Protein AF-A0A561WW54-F1 (afdb_monomer)

Radius of gyration: 16.42 Å; Cα contacts (8 Å, |Δi|>4): 350; chains: 1; bounding box: 36×44×43 Å

Organism: NCBI:txid1461247

Structure (mmCIF, N/CA/C/O backbone):
data_AF-A0A561WW54-F1
#
_entry.id   AF-A0A561WW54-F1
#
loop_
_atom_site.group_PDB
_atom_site.id
_atom_site.type_symbol
_atom_site.label_atom_id
_atom_site.label_alt_id
_atom_site.label_comp_id
_atom_site.label_asym_id
_atom_site.label_entity_id
_atom_site.label_seq_id
_atom_site.pdbx_PDB_ins_code
_atom_site.Cartn_x
_atom_site.Cartn_y
_atom_site.Cartn_z
_atom_site.occupancy
_atom_site.B_iso_or_equiv
_atom_site.auth_seq_id
_atom_site.auth_comp_id
_atom_site.auth_asym_id
_atom_site.auth_atom_id
_atom_site.pdbx_PDB_model_num
ATOM 1 N N . MET A 1 1 ? -8.689 0.346 -13.908 1.00 96.56 1 MET A N 1
ATOM 2 C CA . MET A 1 1 ? -7.811 0.796 -12.807 1.00 96.56 1 MET A CA 1
ATOM 3 C C . MET A 1 1 ? -6.376 1.035 -13.269 1.00 96.56 1 MET A C 1
ATOM 5 O O . MET A 1 1 ? -5.925 2.162 -13.152 1.00 96.56 1 MET A O 1
ATOM 9 N N . PHE A 1 2 ? -5.689 0.035 -13.841 1.00 97.62 2 PHE A N 1
ATOM 10 C CA . PHE A 1 2 ? -4.301 0.159 -14.328 1.00 97.62 2 PHE A CA 1
ATOM 11 C C . PHE A 1 2 ? -4.036 1.437 -15.147 1.00 97.62 2 PHE A C 1
ATOM 13 O O . PHE A 1 2 ? -3.189 2.241 -14.770 1.00 97.62 2 PHE A O 1
ATOM 20 N N . ASP A 1 3 ? -4.837 1.696 -16.186 1.00 97.56 3 ASP A N 1
ATOM 21 C CA . ASP A 1 3 ? -4.677 2.892 -17.027 1.00 97.56 3 ASP A CA 1
ATOM 22 C C . ASP A 1 3 ? -4.790 4.210 -16.253 1.00 97.56 3 ASP A C 1
ATOM 24 O O . ASP A 1 3 ? -4.155 5.195 -16.616 1.00 97.56 3 ASP A O 1
ATOM 28 N N . ALA A 1 4 ? -5.602 4.255 -15.196 1.00 96.62 4 ALA A N 1
ATOM 29 C CA . ALA A 1 4 ? -5.762 5.468 -14.403 1.00 96.62 4 ALA A CA 1
ATOM 30 C C . ALA A 1 4 ? -4.535 5.715 -13.513 1.00 96.62 4 ALA A C 1
ATOM 32 O O . ALA A 1 4 ? -4.091 6.854 -13.402 1.00 96.62 4 ALA A O 1
ATOM 33 N N . VAL A 1 5 ? -3.934 4.648 -12.969 1.00 95.75 5 VAL A N 1
ATOM 34 C CA . VAL A 1 5 ? -2.636 4.722 -12.280 1.00 95.75 5 VAL A CA 1
ATOM 35 C C . VAL A 1 5 ? -1.560 5.234 -13.237 1.00 95.75 5 VAL A C 1
ATOM 37 O O . VAL A 1 5 ? -0.868 6.198 -12.919 1.00 95.75 5 VAL A O 1
ATOM 40 N N . VAL A 1 6 ? -1.465 4.660 -14.440 1.00 95.69 6 VAL A N 1
ATOM 41 C CA . VAL A 1 6 ? -0.501 5.101 -15.462 1.00 95.69 6 VAL A CA 1
ATOM 42 C C . VAL A 1 6 ? -0.715 6.571 -15.832 1.00 95.69 6 VAL A C 1
ATOM 44 O O . VAL A 1 6 ? 0.252 7.323 -15.942 1.00 95.69 6 VAL A O 1
ATOM 47 N N . ARG A 1 7 ? -1.971 7.013 -15.980 1.00 94.44 7 ARG A N 1
ATOM 48 C CA . ARG A 1 7 ? -2.297 8.422 -16.246 1.00 94.44 7 ARG A CA 1
ATOM 49 C C . ARG A 1 7 ? -1.863 9.341 -15.108 1.00 94.44 7 ARG A C 1
ATOM 51 O O . ARG A 1 7 ? -1.239 10.354 -15.401 1.00 94.44 7 ARG A O 1
ATOM 58 N N . ARG A 1 8 ? -2.139 8.995 -13.844 1.00 92.38 8 ARG A N 1
ATOM 59 C CA . ARG A 1 8 ? -1.679 9.783 -12.685 1.00 92.38 8 ARG A CA 1
ATOM 60 C C . ARG A 1 8 ? -0.156 9.891 -12.671 1.00 92.38 8 ARG A C 1
ATOM 62 O O . ARG A 1 8 ? 0.374 10.988 -12.552 1.00 92.38 8 ARG A O 1
ATOM 69 N N . ILE A 1 9 ? 0.544 8.782 -12.908 1.00 91.12 9 ILE A N 1
ATOM 70 C CA . ILE A 1 9 ? 2.011 8.766 -12.983 1.00 91.12 9 ILE A CA 1
ATOM 71 C C . ILE A 1 9 ? 2.537 9.684 -14.088 1.00 91.12 9 ILE A C 1
ATOM 73 O O . ILE A 1 9 ? 3.482 10.438 -13.861 1.00 91.12 9 ILE A O 1
ATOM 77 N N . ALA A 1 10 ? 1.910 9.663 -15.265 1.00 88.31 10 ALA A N 1
ATOM 78 C CA . ALA A 1 10 ? 2.318 10.481 -16.404 1.00 88.31 10 ALA A CA 1
ATOM 79 C C . ALA A 1 10 ? 2.132 11.994 -16.184 1.00 88.31 10 ALA A C 1
ATOM 81 O O . ALA A 1 10 ? 2.837 12.782 -16.812 1.00 88.31 10 ALA A O 1
ATOM 82 N N . VAL A 1 11 ? 1.205 12.403 -15.311 1.00 84.56 11 VAL A N 1
ATOM 83 C CA . VAL A 1 11 ? 0.965 13.818 -14.972 1.00 84.56 11 VAL A CA 1
ATOM 84 C C . VAL A 1 11 ? 2.001 14.355 -13.966 1.00 84.56 11 VAL A C 1
ATOM 86 O O . VAL A 1 11 ? 2.224 15.562 -13.910 1.00 84.56 11 VAL A O 1
ATOM 89 N N . GLY A 1 12 ? 2.717 13.476 -13.254 1.00 74.12 12 GLY A N 1
ATOM 90 C CA . GLY A 1 12 ? 3.696 13.841 -12.223 1.00 74.12 12 GLY A CA 1
ATOM 91 C C . GLY A 1 12 ? 3.091 13.870 -10.814 1.00 74.12 12 GLY A C 1
ATOM 92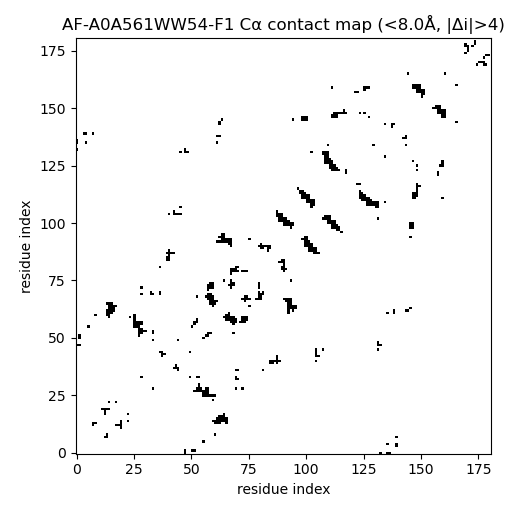 O O . GLY A 1 12 ? 1.889 13.707 -10.650 1.00 74.12 12 GLY A O 1
ATOM 93 N N . GLY A 1 13 ? 3.938 14.018 -9.784 1.00 68.25 13 GLY A N 1
ATOM 94 C CA . GLY A 1 13 ? 3.486 13.967 -8.380 1.00 68.25 13 GLY A CA 1
ATOM 95 C C . GLY A 1 13 ? 3.013 12.572 -7.954 1.00 68.25 13 GLY A C 1
ATOM 96 O O . GLY A 1 13 ? 2.042 12.429 -7.226 1.00 68.25 13 GLY A O 1
ATOM 97 N N . TYR A 1 14 ? 3.665 11.524 -8.463 1.00 76.25 14 TYR A N 1
ATOM 98 C CA . TYR A 1 14 ? 3.241 10.137 -8.256 1.00 76.25 14 TYR A CA 1
ATOM 99 C C . TYR A 1 14 ? 3.742 9.502 -6.958 1.00 76.25 14 TYR A C 1
ATOM 101 O O . TYR A 1 14 ? 3.547 8.306 -6.762 1.00 76.25 14 TYR A O 1
ATOM 109 N N . ILE A 1 15 ? 4.394 10.287 -6.105 1.00 79.81 15 ILE A N 1
ATOM 110 C CA . ILE A 1 15 ? 4.557 10.013 -4.681 1.00 79.81 15 ILE A CA 1
ATOM 111 C C . ILE A 1 15 ? 4.034 11.259 -3.978 1.00 79.81 15 ILE A C 1
ATOM 113 O O . ILE A 1 15 ? 4.579 12.339 -4.207 1.00 79.81 15 ILE A O 1
ATOM 117 N N . ASP A 1 16 ? 2.991 11.112 -3.168 1.00 77.75 16 ASP A N 1
ATOM 118 C CA . ASP A 1 16 ? 2.266 12.260 -2.611 1.00 77.75 16 ASP A CA 1
ATOM 119 C C . ASP A 1 16 ? 3.179 13.136 -1.714 1.00 77.75 16 ASP A C 1
ATOM 121 O O . ASP A 1 16 ? 3.113 14.360 -1.771 1.00 77.75 16 ASP A O 1
ATOM 125 N N . GLU A 1 17 ? 4.129 12.533 -0.987 1.00 74.19 17 GLU A N 1
ATOM 126 C CA . GLU A 1 17 ? 5.056 13.238 -0.077 1.00 74.19 17 GLU A CA 1
ATOM 127 C C . GLU A 1 17 ? 6.341 13.774 -0.749 1.00 74.19 17 GLU A C 1
ATOM 129 O O . GLU A 1 17 ? 7.231 14.315 -0.081 1.00 74.19 17 GLU A O 1
ATOM 134 N N . VAL A 1 18 ? 6.520 13.592 -2.068 1.00 73.44 18 VAL A N 1
ATOM 135 C CA . VAL A 1 18 ? 7.783 13.927 -2.754 1.00 73.44 18 VAL A CA 1
ATOM 136 C C . VAL A 1 18 ? 7.544 14.771 -4.012 1.00 73.44 18 VAL A C 1
ATOM 138 O O . VAL A 1 18 ? 6.923 14.305 -4.968 1.00 73.44 18 VAL A O 1
ATOM 141 N N . PRO A 1 19 ? 8.137 15.983 -4.102 1.00 71.50 19 PRO A N 1
ATOM 142 C CA . PRO A 1 19 ? 8.035 16.810 -5.299 1.00 71.50 19 PRO A CA 1
ATOM 143 C C . PRO A 1 19 ? 8.531 16.078 -6.548 1.00 71.50 19 PRO A C 1
ATOM 145 O O . PRO A 1 19 ? 9.596 15.456 -6.527 1.00 71.50 19 PRO A O 1
ATOM 148 N N . ALA A 1 20 ? 7.824 16.247 -7.669 1.00 71.62 20 ALA A N 1
ATOM 149 C CA . ALA A 1 20 ? 8.130 15.566 -8.932 1.00 71.62 20 ALA A CA 1
ATOM 150 C C . ALA A 1 20 ? 9.594 15.72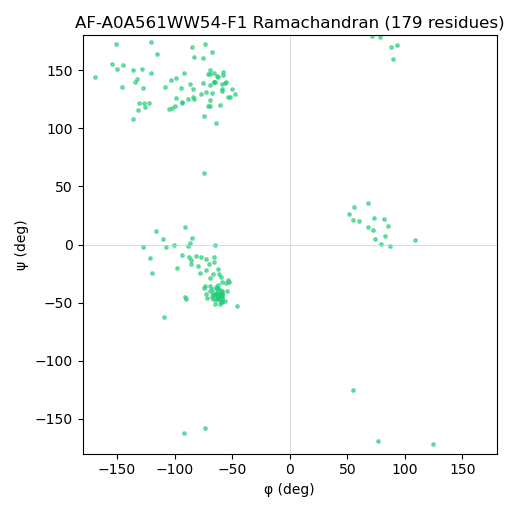8 -9.391 1.00 71.62 20 ALA A C 1
ATOM 152 O O . ALA A 1 20 ? 10.175 14.811 -9.964 1.00 71.62 20 ALA A O 1
ATOM 153 N N . SER A 1 21 ? 10.222 16.868 -9.086 1.00 70.81 21 SER A N 1
ATOM 154 C CA . SER A 1 21 ? 11.625 17.161 -9.417 1.00 70.81 21 SER A CA 1
ATOM 155 C C . SER A 1 21 ? 12.652 16.275 -8.701 1.00 70.81 21 SER A C 1
ATOM 157 O O . SER A 1 21 ? 13.817 16.258 -9.096 1.00 70.81 21 SER A O 1
ATOM 159 N N . ARG A 1 22 ? 12.246 15.554 -7.650 1.00 75.31 22 ARG A N 1
ATOM 160 C CA . ARG A 1 22 ? 13.099 14.660 -6.854 1.00 75.31 22 ARG A CA 1
ATOM 161 C C . ARG A 1 22 ? 12.813 13.180 -7.092 1.00 75.31 22 ARG A C 1
ATOM 163 O O . ARG A 1 22 ? 13.493 12.341 -6.504 1.00 75.31 22 ARG A O 1
ATOM 170 N N . LEU A 1 23 ? 11.831 12.851 -7.931 1.00 79.38 23 LEU A N 1
ATOM 171 C CA . LEU A 1 23 ? 11.446 11.468 -8.170 1.00 79.38 23 LEU A CA 1
ATOM 172 C C . LEU A 1 23 ? 12.446 10.773 -9.095 1.00 79.38 23 LEU A C 1
ATOM 174 O O . LEU A 1 23 ? 12.790 11.267 -10.171 1.00 79.38 23 LEU A O 1
ATOM 178 N N . ALA A 1 24 ? 12.907 9.597 -8.673 1.00 79.38 24 ALA A N 1
ATOM 179 C CA . ALA A 1 24 ? 13.684 8.725 -9.536 1.00 79.38 24 ALA A CA 1
ATOM 180 C C . ALA A 1 24 ? 12.775 8.115 -10.622 1.00 79.38 24 ALA A C 1
ATOM 182 O O . ALA A 1 24 ? 11.604 7.829 -10.348 1.00 79.38 24 ALA A O 1
ATOM 183 N N . PRO A 1 25 ? 13.295 7.865 -11.839 1.00 86.00 25 PRO A N 1
ATOM 184 C CA . PRO A 1 25 ? 12.538 7.164 -12.866 1.00 86.00 25 PRO A CA 1
ATOM 185 C C . PRO A 1 25 ? 12.107 5.776 -12.392 1.00 86.00 25 PRO A C 1
ATOM 187 O O . PRO A 1 25 ? 12.933 5.000 -11.899 1.00 86.00 25 PRO A O 1
ATOM 190 N N . LEU A 1 26 ? 10.832 5.452 -12.601 1.00 93.44 26 LEU A N 1
ATOM 191 C CA . LEU A 1 26 ? 10.298 4.128 -12.308 1.00 93.44 26 LEU A CA 1
ATOM 192 C C . LEU A 1 26 ? 10.941 3.081 -13.218 1.00 93.44 26 LEU A C 1
ATOM 194 O O . LEU A 1 26 ? 11.165 3.306 -14.411 1.00 93.44 26 LEU A O 1
ATOM 198 N N . ARG A 1 27 ? 11.247 1.922 -12.638 1.00 95.81 27 ARG A N 1
ATOM 199 C CA . ARG A 1 27 ? 11.770 0.765 -13.363 1.00 95.81 27 ARG A CA 1
ATOM 200 C C . ARG A 1 27 ? 10.902 -0.437 -13.047 1.00 95.81 27 ARG A C 1
ATOM 202 O O . ARG A 1 27 ? 10.809 -0.773 -11.866 1.00 95.81 27 ARG A O 1
ATOM 209 N N . PRO A 1 28 ? 10.292 -1.085 -14.048 1.00 98.19 28 PRO A N 1
ATOM 210 C CA . PRO A 1 28 ? 9.507 -2.280 -13.803 1.00 98.19 28 PRO A CA 1
ATOM 211 C C . PRO A 1 28 ? 10.320 -3.386 -13.128 1.00 98.19 28 PRO A C 1
ATOM 213 O O . PRO A 1 28 ? 11.530 -3.518 -13.339 1.00 98.19 28 PRO A O 1
ATOM 216 N N . ALA A 1 29 ? 9.643 -4.184 -12.312 1.00 98.38 29 ALA A N 1
ATOM 217 C CA . ALA A 1 29 ? 10.219 -5.345 -11.664 1.00 98.38 29 ALA A CA 1
ATOM 218 C C . ALA A 1 29 ? 10.591 -6.406 -12.713 1.00 98.38 29 ALA A C 1
ATOM 220 O O . ALA A 1 29 ? 9.818 -6.656 -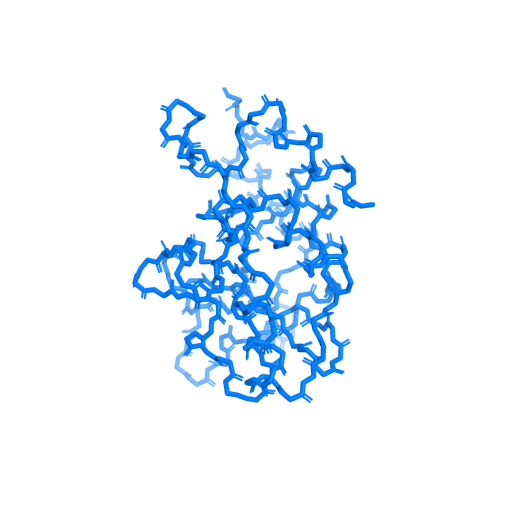13.646 1.00 98.38 29 ALA A O 1
ATOM 221 N N . PRO A 1 30 ? 11.740 -7.088 -12.566 1.00 98.06 30 PRO A N 1
ATOM 222 C CA . PRO A 1 30 ? 12.011 -8.262 -13.377 1.00 98.06 30 PRO A CA 1
ATOM 223 C C . PRO A 1 30 ? 10.963 -9.348 -13.067 1.00 98.06 30 PRO A C 1
ATOM 225 O O . PRO A 1 30 ? 10.597 -9.518 -11.900 1.00 98.06 30 PRO A O 1
ATOM 228 N N . PRO A 1 31 ? 10.526 -10.155 -14.055 1.00 98.38 31 PRO A N 1
ATOM 229 C CA . PRO A 1 31 ? 9.555 -11.226 -13.819 1.00 98.38 31 PRO A CA 1
ATOM 230 C C . PRO A 1 31 ? 9.951 -12.197 -12.698 1.00 98.38 31 PRO A C 1
ATOM 232 O O . PRO A 1 31 ? 9.086 -12.715 -11.998 1.00 98.38 31 PRO A O 1
ATOM 235 N N . ALA A 1 32 ? 11.257 -12.401 -12.494 1.00 98.19 32 ALA A N 1
ATOM 236 C CA . ALA A 1 32 ? 11.792 -13.228 -11.417 1.00 98.19 32 ALA A CA 1
ATOM 237 C C . ALA A 1 32 ? 11.483 -12.677 -10.012 1.00 98.19 32 ALA A C 1
ATOM 239 O O . ALA A 1 32 ? 11.185 -13.468 -9.127 1.00 98.19 32 ALA A O 1
ATOM 240 N N . ALA A 1 33 ? 11.487 -11.353 -9.807 1.00 98.00 33 ALA A N 1
ATOM 241 C CA . ALA A 1 33 ? 11.160 -10.756 -8.506 1.00 98.00 33 ALA A CA 1
ATOM 242 C C . ALA A 1 33 ? 9.675 -10.932 -8.155 1.00 98.00 33 ALA A C 1
ATOM 244 O O . ALA A 1 33 ? 9.325 -11.158 -7.000 1.00 98.00 33 ALA A O 1
ATOM 245 N N . VAL A 1 34 ? 8.798 -10.870 -9.161 1.00 98.19 34 VAL A N 1
ATOM 246 C CA . VAL A 1 34 ? 7.367 -11.160 -8.992 1.00 98.19 34 VAL A CA 1
ATOM 247 C C . VAL A 1 34 ? 7.149 -12.638 -8.684 1.00 98.19 34 VAL A C 1
ATOM 249 O O . VAL A 1 34 ? 6.414 -12.957 -7.757 1.00 98.19 34 VAL A O 1
ATOM 252 N N . ALA A 1 35 ? 7.810 -13.536 -9.420 1.00 97.50 35 ALA A N 1
ATOM 253 C CA . ALA A 1 35 ? 7.726 -14.972 -9.164 1.00 97.50 35 ALA A CA 1
ATOM 254 C C . ALA A 1 35 ? 8.234 -15.339 -7.759 1.00 97.50 35 ALA A C 1
ATOM 256 O O . ALA A 1 35 ? 7.577 -16.106 -7.065 1.00 97.50 35 ALA A O 1
ATOM 257 N N . GLU A 1 36 ? 9.348 -14.744 -7.317 1.00 96.00 36 GLU A N 1
ATOM 258 C CA . GLU A 1 36 ? 9.874 -14.907 -5.955 1.00 96.00 36 GLU A CA 1
ATOM 259 C C . GLU A 1 36 ? 8.848 -14.455 -4.908 1.00 96.00 36 GLU A C 1
ATOM 261 O O . GLU A 1 36 ? 8.591 -15.173 -3.946 1.00 96.00 36 GLU A O 1
ATOM 266 N N . ALA A 1 37 ? 8.225 -13.288 -5.096 1.00 95.69 37 ALA A N 1
ATOM 267 C CA . ALA A 1 37 ? 7.210 -12.785 -4.174 1.00 95.69 37 ALA A CA 1
ATOM 268 C C . ALA A 1 37 ? 6.005 -13.734 -4.066 1.00 95.69 37 ALA A C 1
ATOM 270 O O . ALA A 1 37 ? 5.526 -14.007 -2.968 1.00 95.69 37 ALA A O 1
ATOM 271 N N . GLU A 1 38 ? 5.533 -14.270 -5.191 1.00 96.06 38 GLU A N 1
ATOM 272 C CA . GLU A 1 38 ? 4.422 -15.227 -5.220 1.00 96.06 38 GLU A CA 1
ATOM 273 C C . GLU A 1 38 ? 4.787 -16.574 -4.587 1.00 96.06 38 GLU A C 1
ATOM 275 O O . GLU A 1 38 ? 3.975 -17.167 -3.874 1.00 96.06 38 GLU A O 1
ATOM 280 N N . GLU A 1 39 ? 6.015 -17.047 -4.807 1.00 94.62 39 GLU A N 1
ATOM 281 C CA . GLU A 1 39 ? 6.542 -18.260 -4.182 1.00 94.62 39 GLU A CA 1
ATOM 282 C C . GLU A 1 39 ? 6.641 -18.098 -2.662 1.00 94.62 39 GLU A C 1
ATOM 284 O O . GLU A 1 39 ? 6.133 -18.940 -1.921 1.00 94.62 39 GLU A O 1
ATOM 289 N N . LEU A 1 40 ? 7.213 -16.986 -2.191 1.00 93.94 40 LEU A N 1
ATOM 290 C CA . LEU A 1 40 ? 7.313 -16.661 -0.766 1.00 93.94 40 LEU A CA 1
ATOM 291 C C . LEU A 1 40 ? 5.936 -16.516 -0.109 1.00 93.94 40 LEU A C 1
ATOM 293 O O . LEU A 1 40 ? 5.749 -16.942 1.031 1.00 93.94 40 LEU A O 1
ATOM 297 N N . ALA A 1 41 ? 4.970 -15.937 -0.823 1.00 92.81 41 ALA A N 1
ATOM 298 C CA . ALA A 1 41 ? 3.590 -15.832 -0.366 1.00 92.81 41 ALA A CA 1
ATOM 299 C C . ALA A 1 41 ? 2.841 -17.176 -0.401 1.00 92.81 41 ALA A C 1
ATOM 301 O O . ALA A 1 41 ? 1.814 -17.322 0.263 1.00 92.81 41 ALA A O 1
ATOM 302 N N . GLY A 1 42 ? 3.306 -18.138 -1.206 1.00 93.69 42 GLY A N 1
ATOM 303 C CA . GLY A 1 42 ? 2.592 -19.372 -1.532 1.00 93.69 42 GLY A CA 1
ATOM 304 C C . GLY A 1 42 ? 1.335 -19.155 -2.386 1.00 93.69 42 GLY A C 1
ATOM 305 O O . GLY A 1 42 ? 0.479 -20.041 -2.443 1.00 93.69 42 GLY A O 1
ATOM 306 N N . ARG A 1 43 ? 1.173 -17.973 -3.000 1.00 94.31 43 ARG A N 1
ATOM 307 C CA . ARG A 1 43 ? -0.027 -17.539 -3.742 1.00 94.31 43 ARG A CA 1
ATOM 308 C C . ARG A 1 43 ? 0.341 -16.489 -4.790 1.00 94.31 43 ARG A C 1
ATOM 310 O O . ARG A 1 43 ? 1.297 -15.743 -4.614 1.00 94.31 43 ARG A O 1
ATOM 317 N N . SER A 1 44 ? -0.463 -16.371 -5.844 1.00 95.25 44 SER A N 1
ATOM 318 C CA . SER A 1 44 ? -0.291 -15.304 -6.837 1.00 95.25 44 SER A CA 1
ATOM 319 C C . SER A 1 44 ? -0.639 -13.922 -6.277 1.00 95.25 44 SER A C 1
ATOM 321 O O . SER A 1 44 ? -1.573 -13.784 -5.482 1.00 95.25 44 SER A O 1
ATOM 323 N N . LEU A 1 45 ? 0.060 -12.889 -6.753 1.00 97.06 45 LEU A N 1
ATOM 324 C CA . LEU A 1 45 ? -0.311 -11.502 -6.485 1.00 97.06 45 LEU A CA 1
ATOM 325 C C . LEU A 1 45 ? -1.616 -11.160 -7.228 1.00 97.06 45 LEU A C 1
ATOM 327 O O . LEU A 1 45 ? -1.854 -11.680 -8.325 1.00 97.06 45 LEU A O 1
ATOM 331 N N . PRO A 1 46 ? -2.451 -10.244 -6.701 1.00 97.50 46 PRO A N 1
ATOM 332 C CA . PRO A 1 46 ? -3.612 -9.745 -7.429 1.00 97.50 46 PRO A CA 1
ATOM 333 C C . PRO A 1 46 ? -3.219 -9.178 -8.793 1.00 97.50 46 PRO A C 1
ATOM 335 O O . PRO A 1 46 ? -2.213 -8.477 -8.909 1.00 97.50 46 PRO A O 1
ATOM 338 N N . SER A 1 47 ? -4.031 -9.436 -9.822 1.00 98.12 47 SER A N 1
ATOM 339 C CA . SER A 1 47 ? -3.682 -9.126 -11.216 1.00 98.12 47 SER A CA 1
ATOM 340 C C . SER A 1 47 ? -3.294 -7.663 -11.435 1.00 98.12 47 SER A C 1
ATOM 342 O O . SER A 1 47 ? -2.321 -7.401 -12.134 1.00 98.12 47 SER A O 1
ATOM 344 N N . LEU A 1 48 ? -3.999 -6.723 -10.792 1.00 98.44 48 LEU A N 1
ATOM 345 C CA . LEU A 1 48 ? -3.658 -5.299 -10.851 1.00 98.44 48 LEU A CA 1
ATOM 346 C C . LEU A 1 48 ? -2.256 -5.030 -10.287 1.00 98.44 48 LEU A C 1
ATOM 348 O O . LEU A 1 48 ? -1.439 -4.408 -10.957 1.00 98.44 48 LEU A O 1
ATOM 352 N N . LEU A 1 49 ? -1.967 -5.519 -9.077 1.00 98.19 49 LEU A N 1
ATOM 353 C CA . LEU A 1 49 ? -0.685 -5.295 -8.407 1.00 98.19 49 LEU A CA 1
ATOM 354 C C . LEU A 1 49 ? 0.471 -5.942 -9.177 1.00 98.19 49 LEU A C 1
ATOM 356 O 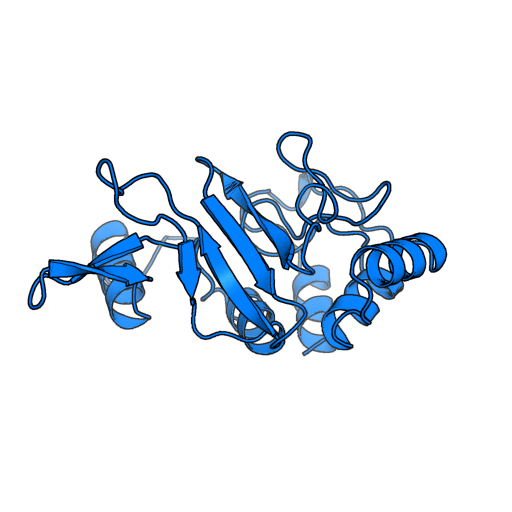O . LEU A 1 49 ? 1.510 -5.321 -9.386 1.00 98.19 49 LEU A O 1
ATOM 360 N N . ARG A 1 50 ? 0.257 -7.165 -9.673 1.00 98.50 50 ARG A N 1
ATOM 361 C CA . ARG A 1 50 ? 1.200 -7.867 -10.546 1.00 98.50 50 ARG A CA 1
ATOM 362 C C . ARG A 1 50 ? 1.536 -7.041 -11.790 1.00 98.50 50 ARG A C 1
ATOM 364 O O . ARG A 1 50 ? 2.709 -6.895 -12.122 1.00 98.50 50 ARG A O 1
ATOM 371 N N . GLN A 1 51 ? 0.518 -6.521 -12.475 1.00 98.44 51 GLN A N 1
ATOM 372 C CA . GLN A 1 51 ? 0.700 -5.739 -13.697 1.00 98.44 51 GLN A CA 1
ATOM 373 C C . GLN A 1 51 ? 1.453 -4.435 -13.417 1.00 98.44 51 GLN A C 1
ATOM 375 O O . GLN A 1 51 ? 2.389 -4.093 -14.134 1.00 98.44 51 GLN A O 1
ATOM 380 N N . LEU A 1 52 ? 1.101 -3.740 -12.333 1.00 98.56 52 LEU A N 1
ATOM 381 C CA . LEU A 1 52 ? 1.790 -2.523 -11.909 1.00 98.56 52 LEU A CA 1
ATOM 382 C C . LEU A 1 52 ? 3.280 -2.773 -11.637 1.00 98.56 52 LEU A C 1
ATOM 384 O O . LEU A 1 52 ? 4.120 -2.021 -12.130 1.00 98.56 52 LEU A O 1
ATOM 388 N N . TYR A 1 53 ? 3.631 -3.862 -10.948 1.00 98.62 53 TYR A N 1
ATOM 389 C CA . TYR A 1 53 ? 5.039 -4.214 -10.754 1.00 98.62 53 TYR A CA 1
ATOM 390 C C . TYR A 1 53 ? 5.764 -4.502 -12.076 1.00 98.62 53 TYR A C 1
ATOM 392 O O . TYR A 1 53 ? 6.882 -4.030 -12.264 1.00 98.62 53 TYR A O 1
ATOM 400 N N . LEU A 1 54 ? 5.148 -5.247 -12.998 1.00 98.62 54 LEU A N 1
ATOM 401 C CA . LEU A 1 54 ? 5.784 -5.690 -14.249 1.00 98.62 54 LEU A CA 1
ATOM 402 C C . LEU A 1 54 ? 5.867 -4.628 -15.346 1.00 98.62 54 LEU A C 1
ATOM 404 O O . LEU A 1 54 ? 6.718 -4.744 -16.228 1.00 98.62 54 LEU A O 1
ATOM 408 N N . GLU A 1 55 ? 4.987 -3.632 -15.329 1.00 98.31 55 GLU A N 1
ATOM 409 C CA . GLU A 1 55 ? 4.844 -2.684 -16.440 1.00 98.31 55 GLU A CA 1
ATOM 410 C C . GLU A 1 55 ? 5.121 -1.235 -16.039 1.00 98.31 55 GLU A C 1
ATOM 412 O O . GLU A 1 55 ? 5.498 -0.434 -16.892 1.00 98.31 55 GLU A O 1
ATOM 417 N N . VAL A 1 56 ? 4.970 -0.891 -14.757 1.0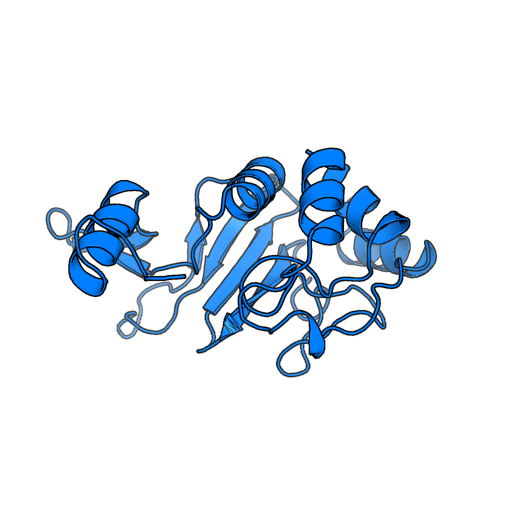0 96.94 56 VAL A N 1
ATOM 418 C CA . VAL A 1 56 ? 5.082 0.492 -14.279 1.00 96.94 56 VAL A CA 1
ATOM 419 C C . VAL A 1 56 ? 6.350 0.684 -13.457 1.00 96.94 56 VAL A C 1
ATOM 421 O O . VAL A 1 56 ? 7.235 1.445 -13.845 1.00 96.94 56 VAL A O 1
ATOM 424 N N . GLY A 1 57 ? 6.470 -0.017 -12.332 1.00 97.00 57 GLY A N 1
ATOM 425 C CA . GLY A 1 57 ? 7.587 0.178 -11.416 1.00 97.00 57 GLY A CA 1
ATOM 426 C C . GLY A 1 57 ? 7.659 -0.891 -10.338 1.00 97.00 57 GLY A C 1
ATOM 427 O O . GLY A 1 57 ? 6.636 -1.328 -9.821 1.00 97.00 57 GLY A O 1
ATOM 428 N N . ASN A 1 58 ? 8.873 -1.283 -9.951 1.00 97.75 58 ASN A N 1
ATOM 429 C CA . ASN A 1 58 ? 9.133 -2.112 -8.780 1.00 97.75 58 ASN A CA 1
ATOM 430 C C . ASN A 1 58 ? 8.961 -1.287 -7.490 1.00 97.75 58 ASN A C 1
ATOM 432 O O . ASN A 1 58 ? 9.922 -1.061 -6.755 1.00 97.75 58 ASN A O 1
ATOM 436 N N . GLY A 1 59 ? 7.749 -0.776 -7.270 1.00 96.12 59 GLY A N 1
ATOM 437 C CA . GLY A 1 59 ? 7.454 0.256 -6.281 1.00 96.12 59 GLY A CA 1
ATOM 438 C C . GLY A 1 59 ? 7.882 1.664 -6.719 1.00 96.12 59 GLY A C 1
ATOM 439 O O . GLY A 1 59 ? 8.237 1.889 -7.878 1.00 96.12 59 GLY A O 1
ATOM 440 N N . GLY A 1 60 ? 7.848 2.613 -5.782 1.00 94.38 60 GLY A N 1
ATOM 441 C CA . GLY A 1 60 ? 8.302 3.997 -5.984 1.00 94.38 60 GLY A CA 1
ATOM 442 C C . GLY A 1 60 ? 7.251 4.932 -6.586 1.00 94.38 60 GLY A C 1
ATOM 443 O O . GLY A 1 60 ? 7.589 6.000 -7.083 1.00 94.38 60 GLY A O 1
ATOM 444 N N . PHE A 1 61 ? 5.984 4.532 -6.561 1.00 95.19 61 PHE A N 1
ATOM 445 C CA . PHE A 1 61 ? 4.822 5.348 -6.916 1.00 95.19 61 PHE A CA 1
ATOM 446 C C . PHE A 1 61 ? 3.662 4.964 -6.002 1.00 95.19 61 PHE A C 1
ATOM 448 O O . PHE A 1 61 ? 3.625 3.833 -5.531 1.00 95.19 61 PHE A O 1
ATOM 455 N N . GLY A 1 62 ? 2.705 5.846 -5.765 1.00 94.62 62 GLY A N 1
ATOM 456 C CA . GLY A 1 62 ? 1.614 5.603 -4.829 1.00 94.62 62 GLY A CA 1
ATOM 457 C C . GLY A 1 62 ? 1.526 6.694 -3.763 1.00 94.62 62 GLY A C 1
ATOM 458 O O . GLY A 1 62 ? 2.229 7.700 -3.852 1.00 94.62 62 GLY A O 1
ATOM 459 N N . PRO A 1 63 ? 0.672 6.495 -2.758 1.00 93.44 63 PRO A N 1
ATOM 460 C CA . PRO A 1 63 ? 0.511 7.436 -1.664 1.00 93.44 63 PRO A CA 1
ATOM 461 C C . PRO A 1 63 ? 1.694 7.397 -0.689 1.00 93.44 63 PRO A C 1
ATOM 463 O O . PRO A 1 63 ? 2.560 6.525 -0.798 1.00 93.44 63 PRO A O 1
ATOM 466 N N . GLY A 1 64 ? 1.724 8.323 0.274 1.00 90.62 64 GLY A N 1
ATOM 467 C CA . GLY A 1 64 ? 2.766 8.382 1.304 1.00 90.62 64 GLY A CA 1
ATOM 468 C C . GLY A 1 64 ? 4.163 8.437 0.682 1.00 90.62 64 GLY A C 1
ATOM 469 O O . GLY A 1 64 ? 4.431 9.265 -0.190 1.00 90.62 64 GLY A O 1
ATOM 470 N N . TYR A 1 65 ? 5.037 7.501 1.069 1.00 90.75 65 TYR A N 1
ATOM 471 C CA . TYR A 1 65 ? 6.378 7.344 0.483 1.00 90.75 65 TYR A CA 1
ATOM 472 C C . TYR A 1 65 ? 6.442 6.385 -0.717 1.00 90.75 65 TYR A C 1
ATOM 474 O O . TYR A 1 65 ? 7.530 5.978 -1.136 1.00 90.75 65 TYR A O 1
ATOM 482 N N . GLY A 1 66 ? 5.290 6.044 -1.290 1.00 94.00 66 GLY A N 1
ATOM 483 C CA . GLY A 1 66 ? 5.136 5.187 -2.455 1.00 94.00 66 GLY A CA 1
ATOM 484 C C . GLY A 1 66 ? 5.000 3.705 -2.111 1.00 94.00 66 GLY A C 1
ATOM 485 O O . GLY A 1 66 ? 5.423 3.227 -1.057 1.00 94.00 66 GLY A O 1
ATOM 486 N N . LEU A 1 67 ? 4.438 2.961 -3.064 1.00 96.94 67 LEU A N 1
ATOM 487 C CA . LEU A 1 67 ? 4.351 1.509 -3.055 1.00 96.94 67 LEU A CA 1
ATOM 488 C C . LEU A 1 67 ? 5.747 0.918 -2.840 1.00 96.94 67 LEU A C 1
ATOM 490 O O . LEU A 1 67 ? 6.682 1.223 -3.587 1.00 96.94 67 LEU A O 1
ATOM 494 N N . LEU A 1 68 ? 5.885 0.050 -1.847 1.00 96.69 68 LEU A N 1
ATOM 495 C CA . LEU A 1 68 ? 7.111 -0.681 -1.589 1.00 96.69 68 LEU A CA 1
ATOM 496 C C . LEU A 1 68 ? 7.394 -1.649 -2.738 1.00 96.69 68 LEU A C 1
ATOM 498 O O . LEU A 1 68 ? 6.503 -2.293 -3.302 1.00 96.69 68 LEU A O 1
ATOM 502 N N . GLY A 1 69 ? 8.665 -1.733 -3.104 1.00 96.81 69 GLY A N 1
ATOM 503 C CA . GLY A 1 69 ? 9.138 -2.650 -4.122 1.00 96.81 69 GLY A CA 1
ATOM 504 C C . GLY A 1 69 ? 9.204 -4.082 -3.615 1.00 96.81 69 GLY A C 1
ATOM 505 O O . GLY A 1 69 ? 9.275 -4.342 -2.417 1.00 96.81 69 GLY A O 1
ATOM 506 N N . LEU A 1 70 ? 9.229 -5.018 -4.554 1.00 96.94 70 LEU A N 1
ATOM 507 C CA . LEU A 1 70 ? 9.654 -6.391 -4.315 1.00 96.94 70 LEU A CA 1
ATOM 508 C C . LEU A 1 70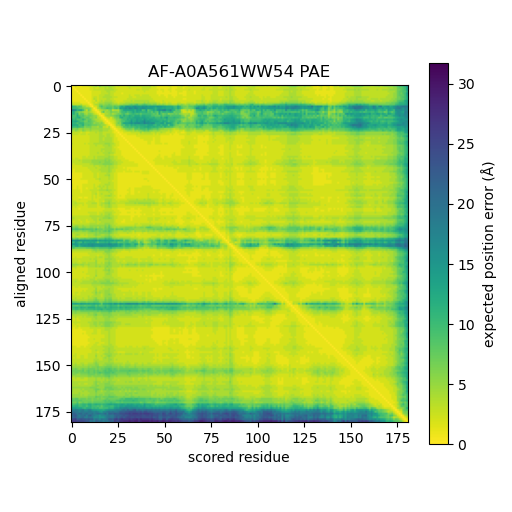 ? 11.190 -6.427 -4.161 1.00 96.94 70 LEU A C 1
ATOM 510 O O . LEU A 1 70 ? 11.835 -5.414 -3.872 1.00 96.94 70 LEU A O 1
ATOM 514 N N . ARG A 1 71 ? 11.805 -7.592 -4.392 1.00 95.25 71 ARG A N 1
ATOM 515 C CA . ARG A 1 71 ? 13.265 -7.742 -4.432 1.00 95.25 71 ARG A CA 1
ATOM 516 C C . ARG A 1 71 ? 13.913 -6.652 -5.297 1.00 95.25 71 ARG A C 1
ATOM 518 O O . ARG A 1 71 ? 13.483 -6.421 -6.428 1.00 95.25 71 ARG A O 1
ATOM 525 N N . ASP A 1 72 ? 14.927 -5.989 -4.737 1.00 93.81 72 ASP A N 1
ATOM 526 C CA . ASP A 1 72 ? 15.717 -4.913 -5.361 1.00 93.81 72 ASP A CA 1
ATOM 527 C C . ASP A 1 72 ? 14.900 -3.721 -5.903 1.00 93.81 72 ASP A C 1
ATOM 529 O O . ASP A 1 72 ? 15.357 -2.981 -6.776 1.00 93.81 72 ASP A O 1
ATOM 533 N N . GLY A 1 73 ? 13.676 -3.539 -5.400 1.00 94.94 73 GLY A N 1
ATOM 534 C CA . GLY A 1 73 ? 12.802 -2.426 -5.748 1.00 94.94 73 GLY A CA 1
ATOM 535 C C . GLY A 1 73 ? 12.938 -1.222 -4.821 1.00 94.94 73 GLY A C 1
ATOM 536 O O . GLY A 1 73 ? 13.916 -1.065 -4.088 1.00 94.94 73 GLY A O 1
ATOM 537 N N . HIS A 1 74 ? 11.922 -0.363 -4.863 1.00 94.75 74 HIS A N 1
ATOM 538 C CA . HIS A 1 74 ? 11.779 0.782 -3.970 1.00 94.75 74 HIS A CA 1
ATOM 539 C C . HIS A 1 74 ? 11.740 0.349 -2.504 1.00 94.75 74 HIS A C 1
ATOM 541 O O . HIS A 1 74 ? 11.082 -0.632 -2.154 1.00 94.75 74 HIS A O 1
ATOM 547 N N . ARG A 1 75 ? 12.427 1.100 -1.642 1.00 92.94 75 ARG A N 1
ATOM 548 C CA . ARG A 1 75 ? 12.495 0.837 -0.203 1.00 92.94 75 ARG A CA 1
ATOM 549 C C . ARG A 1 75 ? 12.239 2.116 0.571 1.00 92.94 75 ARG A C 1
ATOM 551 O O . ARG A 1 75 ? 12.791 3.159 0.226 1.00 92.94 75 ARG A O 1
ATOM 558 N N . THR A 1 76 ? 11.538 1.986 1.688 1.00 89.25 76 THR A N 1
ATOM 559 C CA . THR A 1 76 ? 11.334 3.070 2.657 1.00 89.25 76 THR A CA 1
ATOM 560 C C . THR A 1 76 ? 11.729 2.559 4.034 1.00 89.25 76 THR A C 1
ATOM 562 O O . THR A 1 76 ? 11.446 1.414 4.369 1.00 89.25 76 THR A O 1
ATOM 565 N N . GLY A 1 77 ? 12.487 3.344 4.807 1.00 82.50 77 GLY A N 1
ATOM 566 C CA . GLY A 1 77 ? 12.936 2.920 6.144 1.00 82.50 77 GLY A CA 1
ATOM 567 C C . GLY A 1 77 ? 13.792 1.641 6.159 1.00 82.50 77 GLY A C 1
ATOM 568 O O . GLY A 1 77 ? 13.887 0.969 7.179 1.00 82.50 77 GLY A O 1
ATOM 569 N N . GLY A 1 78 ? 14.397 1.272 5.023 1.00 83.69 78 GLY A N 1
ATOM 570 C CA . GLY A 1 78 ? 15.113 0.003 4.859 1.00 83.69 78 GLY A CA 1
ATOM 571 C C . GLY A 1 78 ? 14.212 -1.212 4.606 1.00 83.69 78 GLY A C 1
ATOM 572 O O . GLY A 1 78 ? 14.742 -2.303 4.401 1.00 83.69 78 GLY A O 1
ATOM 573 N N . LEU A 1 79 ? 12.892 -1.035 4.549 1.00 86.62 79 LEU A N 1
ATOM 574 C CA . LEU A 1 79 ? 11.897 -2.073 4.291 1.00 86.62 79 LEU A CA 1
ATOM 575 C C . LEU A 1 79 ? 11.583 -2.179 2.794 1.00 86.62 79 LEU A C 1
ATOM 577 O O . LEU A 1 79 ? 11.618 -1.191 2.063 1.00 86.62 79 LEU A O 1
ATOM 581 N N . ASP A 1 80 ? 11.274 -3.393 2.354 1.00 93.50 80 ASP A N 1
ATOM 582 C CA . ASP A 1 80 ? 10.627 -3.692 1.074 1.00 93.50 80 ASP A CA 1
ATOM 583 C C . ASP A 1 80 ? 9.305 -4.433 1.334 1.00 93.50 80 ASP A C 1
ATOM 585 O O . ASP A 1 80 ? 9.007 -4.814 2.470 1.00 93.50 80 ASP A O 1
ATOM 589 N N . ALA A 1 81 ? 8.526 -4.680 0.283 1.00 94.44 81 ALA A N 1
ATOM 590 C CA . ALA A 1 81 ? 7.239 -5.361 0.388 1.00 94.44 81 ALA A CA 1
ATOM 591 C C . ALA A 1 81 ? 7.365 -6.804 0.921 1.00 94.44 81 ALA A C 1
ATOM 593 O O . ALA A 1 81 ? 6.405 -7.361 1.451 1.00 94.44 81 ALA A O 1
ATOM 594 N N . LEU A 1 82 ? 8.552 -7.417 0.812 1.00 93.19 82 LEU A N 1
ATOM 595 C CA . LEU A 1 82 ? 8.818 -8.795 1.234 1.00 93.19 82 LEU A CA 1
ATOM 596 C C . LEU A 1 82 ? 9.190 -8.908 2.718 1.00 93.19 82 LEU A C 1
ATOM 598 O O . LEU A 1 82 ? 9.124 -10.002 3.281 1.00 93.19 82 LEU A O 1
ATOM 602 N N . THR A 1 83 ? 9.574 -7.802 3.364 1.00 85.06 83 THR A N 1
ATOM 603 C CA . THR A 1 83 ? 10.126 -7.791 4.729 1.00 85.06 83 THR A CA 1
ATOM 604 C C . THR A 1 83 ? 9.132 -8.336 5.773 1.00 85.06 83 THR A C 1
ATOM 606 O O . THR A 1 83 ? 9.555 -8.906 6.780 1.00 85.06 83 THR A O 1
ATOM 609 N N . GLY A 1 84 ? 7.825 -8.260 5.495 1.00 74.06 84 GLY A N 1
ATOM 610 C CA . GLY A 1 84 ? 6.737 -8.777 6.336 1.00 74.06 84 GLY A CA 1
ATOM 611 C C . GLY A 1 84 ? 5.987 -10.002 5.791 1.00 74.06 84 GLY A C 1
ATOM 612 O O . GLY A 1 84 ? 5.052 -10.453 6.440 1.00 74.06 84 GLY A O 1
ATOM 613 N N . LEU A 1 85 ? 6.392 -10.592 4.655 1.00 82.69 85 LEU A N 1
ATOM 614 C CA . LEU A 1 85 ? 5.557 -11.526 3.866 1.00 82.69 85 LEU A CA 1
ATOM 615 C C . LEU A 1 85 ? 5.192 -12.868 4.546 1.00 82.69 85 LEU A C 1
ATOM 617 O O . LEU A 1 85 ? 4.476 -13.698 3.980 1.00 82.69 85 LEU A O 1
ATOM 621 N N . LYS A 1 86 ? 5.644 -13.107 5.781 1.00 67.31 86 LYS A N 1
ATOM 622 C CA . LYS A 1 86 ? 5.349 -14.329 6.541 1.00 67.31 86 LYS A CA 1
ATOM 623 C C . LYS A 1 86 ? 3.846 -14.426 6.829 1.00 67.31 86 LYS A C 1
ATOM 625 O O . LYS A 1 86 ? 3.338 -13.765 7.724 1.00 67.31 86 LYS A O 1
ATOM 630 N N . GLY A 1 87 ? 3.156 -15.296 6.091 1.00 73.25 87 GLY A N 1
ATOM 631 C CA . GLY A 1 87 ? 1.707 -15.510 6.203 1.00 73.25 87 GLY A CA 1
ATOM 632 C C . GLY A 1 87 ? 0.892 -14.970 5.026 1.00 73.25 87 GLY A C 1
ATOM 633 O O . GLY A 1 87 ? -0.330 -15.064 5.056 1.00 73.25 87 GLY A O 1
ATOM 634 N N . GLY A 1 88 ? 1.547 -14.444 3.983 1.00 86.25 88 GLY A N 1
ATOM 635 C CA . GLY A 1 88 ? 0.867 -13.923 2.798 1.00 86.25 88 GLY A CA 1
ATOM 636 C C . GLY A 1 88 ? 0.346 -12.497 2.971 1.00 86.25 88 GLY A C 1
ATOM 637 O O . GLY A 1 88 ? -0.565 -12.108 2.253 1.00 86.25 88 GLY A O 1
ATOM 638 N N . VAL A 1 89 ? 0.902 -11.720 3.902 1.00 91.75 89 VAL A N 1
ATOM 639 C CA . VAL A 1 89 ? 0.594 -10.293 4.058 1.00 91.75 89 VAL A CA 1
ATOM 640 C C . VAL A 1 89 ? 1.722 -9.470 3.448 1.00 91.75 89 VAL A C 1
ATOM 642 O O . VAL A 1 89 ? 2.866 -9.567 3.876 1.00 91.75 89 VAL A O 1
ATOM 645 N N . LEU A 1 90 ? 1.416 -8.686 2.421 1.00 94.88 90 LEU A N 1
ATOM 646 C CA . LEU A 1 90 ? 2.383 -7.858 1.708 1.00 94.88 90 LEU A CA 1
ATOM 647 C C . LEU A 1 90 ? 2.297 -6.414 2.212 1.00 94.88 90 LEU A C 1
ATOM 649 O O . LEU A 1 90 ? 1.252 -5.782 2.057 1.00 94.88 90 LEU A O 1
ATOM 653 N N . THR A 1 91 ? 3.376 -5.861 2.765 1.00 95.19 91 THR A N 1
ATOM 654 C CA . THR A 1 91 ? 3.403 -4.433 3.116 1.00 95.19 91 THR A CA 1
ATOM 655 C C . THR A 1 91 ? 3.417 -3.609 1.832 1.00 95.19 91 THR A C 1
ATOM 657 O O . THR A 1 91 ? 4.326 -3.736 1.012 1.00 95.19 91 THR A O 1
ATOM 660 N N . LEU A 1 92 ? 2.394 -2.781 1.637 1.00 96.25 92 LEU A N 1
ATOM 661 C CA . LEU A 1 92 ? 2.240 -1.971 0.434 1.00 96.25 92 LEU A CA 1
ATOM 662 C C . LEU A 1 92 ? 2.901 -0.614 0.581 1.00 96.25 92 LEU A C 1
ATOM 664 O O . LEU A 1 92 ? 3.574 -0.175 -0.339 1.00 96.25 92 LEU A O 1
ATOM 668 N N . CYS A 1 93 ? 2.674 0.067 1.699 1.00 95.31 93 CYS A N 1
ATOM 669 C CA . CYS A 1 93 ? 3.034 1.469 1.849 1.00 95.31 93 CYS A CA 1
ATOM 670 C C . CYS A 1 93 ? 3.459 1.756 3.283 1.00 95.31 93 CYS A C 1
ATOM 672 O O . CYS A 1 93 ? 2.788 1.326 4.223 1.00 95.31 93 CYS A O 1
ATOM 674 N N . ASP A 1 94 ? 4.547 2.508 3.412 1.00 93.00 94 ASP A N 1
ATOM 675 C CA . ASP A 1 94 ? 4.960 3.186 4.636 1.00 93.00 94 ASP A CA 1
ATOM 676 C C . ASP A 1 94 ? 4.518 4.650 4.518 1.00 93.00 94 ASP A C 1
ATOM 678 O O . ASP A 1 94 ? 4.807 5.315 3.515 1.00 93.00 94 ASP A O 1
ATOM 682 N N . TRP A 1 95 ? 3.773 5.118 5.514 1.00 93.50 95 TRP A N 1
ATOM 683 C CA . TRP A 1 95 ? 3.218 6.472 5.566 1.00 93.50 95 TRP A CA 1
ATOM 684 C C . TRP A 1 95 ? 4.030 7.408 6.473 1.00 93.50 95 TRP A C 1
ATOM 686 O O . TRP A 1 95 ? 3.697 8.579 6.609 1.00 93.50 95 TRP A O 1
ATOM 696 N N . GLY A 1 96 ? 5.099 6.912 7.098 1.00 91.19 96 GLY A N 1
ATOM 697 C CA . GLY A 1 96 ? 5.815 7.591 8.171 1.00 91.19 96 GLY A CA 1
ATOM 698 C C . GLY A 1 96 ? 5.237 7.284 9.547 1.00 91.19 96 GLY A C 1
ATOM 699 O O . GLY A 1 96 ? 4.202 6.639 9.687 1.00 91.19 96 GLY A O 1
ATOM 700 N N . CYS A 1 97 ? 5.958 7.696 10.595 1.00 91.88 97 CYS A N 1
ATOM 701 C CA . CYS A 1 97 ? 5.554 7.502 11.997 1.00 91.88 97 CYS A CA 1
ATOM 702 C C . CYS A 1 97 ? 5.177 6.051 12.366 1.00 91.88 97 CYS A C 1
ATOM 704 O O . CYS A 1 97 ? 4.402 5.816 13.288 1.00 91.88 97 CYS A O 1
ATOM 706 N N . GLY A 1 98 ? 5.728 5.069 11.644 1.00 91.81 98 GLY A N 1
ATOM 707 C CA . GLY A 1 98 ? 5.420 3.654 11.835 1.00 91.81 98 GLY A CA 1
ATOM 708 C C . GLY A 1 98 ? 4.036 3.225 11.341 1.00 91.81 98 GLY A C 1
ATOM 709 O O . GLY A 1 98 ? 3.624 2.122 11.677 1.00 91.81 98 GLY A O 1
ATOM 710 N N . ILE A 1 99 ? 3.327 4.055 10.573 1.00 95.50 99 ILE A N 1
ATOM 711 C CA . ILE A 1 99 ? 2.020 3.739 9.988 1.00 95.50 99 ILE A CA 1
ATOM 712 C C . ILE A 1 99 ? 2.224 2.971 8.673 1.00 95.50 99 ILE A C 1
ATOM 714 O O . ILE A 1 99 ? 3.015 3.385 7.818 1.00 95.50 99 ILE A O 1
ATOM 718 N N . SER A 1 100 ? 1.488 1.874 8.472 1.00 95.50 100 SER A N 1
ATOM 719 C CA . SER A 1 100 ? 1.585 1.056 7.254 1.00 95.50 100 SER A CA 1
ATOM 720 C C . SER A 1 100 ? 0.228 0.635 6.689 1.00 95.50 100 SER A C 1
ATOM 722 O O . SER A 1 100 ? -0.761 0.462 7.403 1.00 95.50 100 SER A O 1
ATOM 724 N N . SER A 1 101 ? 0.176 0.455 5.367 1.00 96.69 101 SER A N 1
ATOM 725 C CA . SER A 1 101 ? -0.899 -0.294 4.705 1.00 96.69 101 SER A CA 1
ATOM 726 C C . SER A 1 101 ? -0.381 -1.631 4.202 1.00 96.69 101 SER A C 1
ATOM 728 O O . SER A 1 101 ? 0.686 -1.701 3.588 1.00 96.69 101 SER A O 1
ATOM 730 N N . GLU A 1 102 ? -1.154 -2.685 4.428 1.00 96.31 102 GLU A N 1
ATOM 731 C CA . GLU A 1 102 ? -0.752 -4.068 4.186 1.00 96.31 102 GLU A CA 1
ATOM 732 C C . GLU A 1 102 ? -1.858 -4.830 3.457 1.00 96.31 102 GLU A C 1
ATOM 734 O O . GLU A 1 102 ? -3.035 -4.667 3.753 1.00 96.31 102 GLU A O 1
ATOM 739 N N . LEU A 1 103 ? -1.501 -5.674 2.496 1.00 97.06 103 LEU A N 1
ATOM 740 C CA . LEU A 1 103 ? -2.441 -6.486 1.732 1.00 97.06 103 LEU A CA 1
ATOM 741 C C . LEU A 1 103 ? -2.390 -7.931 2.199 1.00 97.06 103 LEU A C 1
ATOM 743 O O . LEU A 1 103 ? -1.390 -8.613 1.979 1.00 97.06 103 LEU A O 1
ATOM 747 N N . ASN A 1 104 ? -3.490 -8.433 2.749 1.00 95.62 104 ASN A N 1
ATOM 748 C CA . ASN A 1 104 ? -3.648 -9.862 2.963 1.00 95.62 104 ASN A CA 1
ATOM 749 C C . ASN A 1 104 ? -3.939 -10.553 1.621 1.00 95.62 104 ASN A C 1
ATOM 751 O O . ASN A 1 104 ? -5.005 -10.398 1.032 1.00 95.62 104 ASN A O 1
ATOM 755 N N . LEU A 1 105 ? -2.991 -11.344 1.121 1.00 95.31 105 LEU A N 1
ATOM 756 C CA . LEU A 1 105 ? -3.115 -12.060 -0.150 1.00 95.31 105 LEU A CA 1
ATOM 757 C C . LEU A 1 105 ? -4.093 -13.237 -0.076 1.00 95.31 105 LEU A C 1
ATOM 759 O O . LEU A 1 105 ? -4.429 -13.797 -1.120 1.00 95.31 105 LEU A O 1
ATOM 763 N N . ALA A 1 106 ? -4.527 -13.660 1.115 1.00 93.62 106 ALA A N 1
ATOM 764 C CA . ALA A 1 106 ? -5.488 -14.750 1.264 1.00 93.62 106 ALA A CA 1
ATOM 765 C C . ALA A 1 106 ? -6.906 -14.332 0.846 1.00 93.62 106 ALA A C 1
ATOM 767 O O . ALA A 1 106 ? -7.576 -15.096 0.148 1.00 93.62 106 ALA A O 1
ATOM 768 N N . ASP A 1 107 ? -7.333 -13.131 1.243 1.00 94.56 107 ASP A N 1
ATOM 769 C CA . ASP A 1 107 ? -8.694 -12.607 1.059 1.00 94.56 107 ASP A CA 1
ATOM 770 C C . ASP A 1 107 ? -8.755 -11.290 0.260 1.00 94.56 107 ASP A C 1
ATOM 772 O O . ASP A 1 107 ? -9.828 -10.902 -0.196 1.00 94.56 107 ASP A O 1
ATOM 776 N N . GLY A 1 108 ? -7.617 -10.633 0.021 1.00 96.25 108 GLY A N 1
ATOM 777 C CA . GLY A 1 108 ? -7.528 -9.365 -0.701 1.00 96.25 108 GLY A CA 1
ATOM 778 C C . GLY A 1 108 ? -7.822 -8.127 0.152 1.00 96.25 108 GLY A C 1
ATOM 779 O O . GLY A 1 108 ? -7.900 -7.034 -0.411 1.00 96.25 108 GLY A O 1
ATOM 780 N N . GLN A 1 109 ? -7.983 -8.279 1.471 1.00 97.12 109 GLN A N 1
ATOM 781 C CA . GLN A 1 109 ? -8.256 -7.189 2.405 1.00 97.12 109 GLN A CA 1
ATOM 782 C C . GLN A 1 109 ? -7.009 -6.326 2.611 1.00 97.12 109 GLN A C 1
ATOM 784 O O . GLN A 1 109 ? -5.929 -6.830 2.931 1.00 97.12 109 GLN A O 1
ATOM 789 N N . ILE A 1 110 ? -7.183 -5.011 2.505 1.00 97.62 110 ILE A N 1
ATOM 790 C CA . ILE A 1 110 ? -6.187 -4.036 2.947 1.00 97.62 110 ILE A CA 1
ATOM 791 C C . ILE A 1 110 ? -6.345 -3.793 4.451 1.00 97.62 110 ILE A C 1
ATOM 793 O O . ILE A 1 110 ? -7.424 -3.431 4.929 1.00 97.62 110 ILE A O 1
ATOM 797 N N . TRP A 1 111 ? -5.266 -3.978 5.193 1.00 97.12 111 TRP A N 1
ATOM 798 C CA . TRP A 1 111 ? -5.146 -3.690 6.613 1.00 97.12 111 TRP A CA 1
ATOM 799 C C . TRP A 1 111 ? -4.376 -2.391 6.819 1.00 97.12 111 TRP A C 1
ATOM 801 O O . TRP A 1 111 ? -3.444 -2.069 6.082 1.00 97.12 111 TRP A O 1
ATOM 811 N N . GLY A 1 112 ? -4.807 -1.617 7.805 1.00 96.75 112 GLY A N 1
ATOM 812 C CA . GLY A 1 112 ? -4.073 -0.488 8.347 1.00 96.75 112 GLY A CA 1
ATOM 813 C C . GLY A 1 112 ? -3.365 -0.898 9.624 1.00 96.75 112 GLY A C 1
ATOM 814 O O . GLY A 1 112 ? -3.907 -1.677 10.409 1.00 96.75 112 GLY A O 1
ATOM 815 N N . TYR A 1 113 ? -2.173 -0.357 9.822 1.00 96.06 113 TYR A N 1
ATOM 816 C CA . TYR A 1 113 ? -1.492 -0.346 11.103 1.00 96.06 113 TYR A CA 1
ATOM 817 C C . TYR A 1 113 ? -1.212 1.106 11.480 1.00 96.06 113 TYR A C 1
ATOM 819 O O . TYR A 1 113 ? -0.537 1.808 10.728 1.00 96.06 113 TYR A O 1
ATOM 827 N N . ASP A 1 114 ? -1.722 1.547 12.627 1.00 97.44 114 ASP A N 1
ATOM 828 C CA . ASP A 1 114 ? -1.421 2.861 13.201 1.00 97.44 114 ASP A CA 1
ATOM 829 C C . ASP A 1 114 ? -1.161 2.714 14.709 1.00 97.44 114 ASP A C 1
ATOM 831 O O . ASP A 1 114 ? -2.088 2.432 15.473 1.00 97.44 114 ASP A O 1
ATOM 835 N N . PRO A 1 115 ? 0.099 2.858 15.156 1.00 95.19 115 PRO A N 1
ATOM 836 C CA . PRO A 1 115 ? 0.456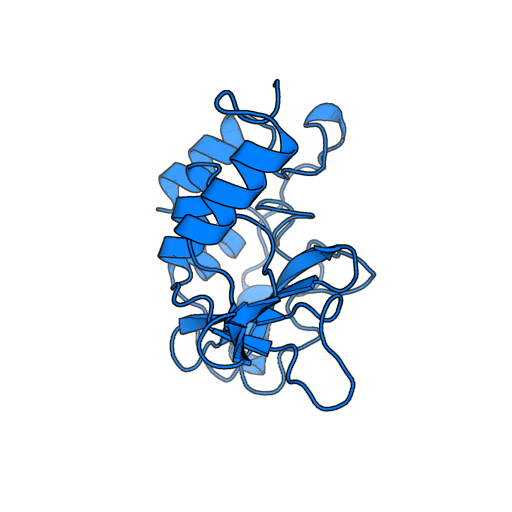 2.696 16.558 1.00 95.19 115 PRO A CA 1
ATOM 837 C C . PRO A 1 115 ? 0.319 3.981 17.375 1.00 95.19 115 PRO A C 1
ATOM 839 O O . PRO A 1 115 ? 0.460 3.933 18.594 1.00 95.19 115 PRO A O 1
ATOM 842 N N . ASN A 1 116 ? 0.111 5.134 16.738 1.00 95.00 116 ASN A N 1
ATOM 843 C CA . ASN A 1 116 ? 0.297 6.429 17.389 1.00 95.00 116 ASN A CA 1
ATOM 844 C C . ASN A 1 116 ? -0.741 6.742 18.477 1.00 95.00 116 ASN A C 1
ATOM 846 O O . ASN A 1 116 ? -0.344 7.288 19.509 1.00 95.00 116 ASN A O 1
ATOM 850 N N . PRO A 1 117 ? -2.037 6.414 18.304 1.00 91.50 117 PRO A N 1
ATOM 851 C CA . PRO A 1 117 ? -3.041 6.695 19.323 1.00 91.50 117 PRO A CA 1
ATOM 852 C C . PRO A 1 117 ? -3.279 5.509 20.269 1.00 91.50 117 PRO A C 1
ATOM 854 O O . PRO A 1 117 ? -3.979 5.676 21.265 1.00 91.50 117 PRO A O 1
ATOM 857 N N . ALA A 1 118 ? -2.723 4.327 19.974 1.00 84.19 118 ALA A N 1
ATOM 858 C CA . ALA A 1 118 ? -3.033 3.080 20.664 1.00 84.19 118 ALA A CA 1
ATOM 859 C C . ALA A 1 118 ? -2.466 3.049 22.101 1.00 84.19 118 ALA A C 1
ATOM 861 O O . ALA A 1 118 ? -1.247 3.091 22.287 1.00 84.19 118 ALA A O 1
ATOM 862 N N . PRO A 1 119 ? -3.316 2.919 23.137 1.00 89.06 119 PRO A N 1
ATOM 863 C CA . PRO A 1 119 ? -2.870 2.610 24.490 1.00 89.06 119 PRO A CA 1
ATOM 864 C C . PRO A 1 119 ? -2.297 1.191 24.593 1.00 89.06 119 PRO A C 1
ATOM 866 O O . PRO A 1 119 ? -2.558 0.327 23.750 1.00 89.06 119 PRO A O 1
ATOM 869 N N . ASP A 1 120 ? -1.597 0.915 25.694 1.00 90.94 120 ASP A N 1
ATOM 870 C CA . ASP A 1 120 ? -1.102 -0.428 26.002 1.00 90.94 120 ASP A CA 1
ATOM 871 C C . ASP A 1 120 ? -2.225 -1.479 25.926 1.00 90.94 120 ASP A C 1
ATOM 873 O O . ASP A 1 120 ? -3.269 -1.364 26.572 1.00 90.94 120 ASP A O 1
ATOM 877 N N . GLY A 1 121 ? -1.988 -2.542 25.153 1.00 88.75 121 GLY A N 1
ATOM 878 C CA . GLY A 1 121 ? -2.913 -3.669 25.006 1.00 88.75 121 GLY A CA 1
ATOM 879 C C . GLY A 1 121 ? -3.982 -3.505 23.921 1.00 88.75 121 GLY A C 1
ATOM 880 O O . GLY A 1 121 ? -4.750 -4.445 23.707 1.00 88.75 121 GLY A O 1
ATOM 881 N N . VAL A 1 122 ? -4.024 -2.373 23.214 1.00 92.38 122 VAL A N 1
ATOM 882 C CA . VAL A 1 122 ? -4.884 -2.183 22.037 1.00 92.38 122 VAL A CA 1
ATOM 883 C C . VAL A 1 122 ? -4.174 -2.672 20.773 1.00 92.38 122 VAL A C 1
ATOM 885 O O . VAL A 1 122 ? -2.982 -2.446 20.581 1.00 92.38 122 VAL A O 1
ATOM 888 N N . SER A 1 123 ? -4.915 -3.366 19.905 1.00 94.12 123 SER A N 1
ATOM 889 C CA . SER A 1 123 ? -4.416 -3.746 18.583 1.00 94.12 123 SER A CA 1
ATOM 890 C C . SER A 1 123 ? -4.280 -2.512 17.700 1.00 94.12 123 SER A C 1
ATOM 892 O O . SER A 1 123 ? -5.261 -1.813 17.462 1.00 94.12 123 SER A O 1
ATOM 894 N N . CYS A 1 124 ? -3.085 -2.287 17.163 1.00 96.31 124 CYS A N 1
ATOM 895 C CA . CYS A 1 124 ? -2.836 -1.223 16.193 1.00 96.31 124 CYS A CA 1
ATOM 896 C C . CYS A 1 124 ? -3.236 -1.622 14.764 1.00 96.31 124 CYS A C 1
ATOM 898 O O . CYS A 1 124 ? -3.220 -0.774 13.879 1.00 96.31 124 CYS A O 1
ATOM 900 N N . THR A 1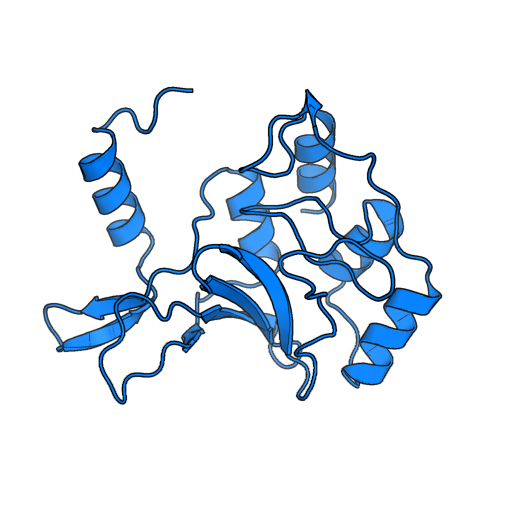 125 ? -3.558 -2.902 14.523 1.00 95.38 125 THR A N 1
ATOM 901 C CA . THR A 1 125 ? -4.002 -3.411 13.219 1.00 95.38 125 THR A CA 1
ATOM 902 C C . THR A 1 125 ? -5.523 -3.439 13.115 1.00 95.38 125 THR A C 1
ATOM 904 O O . THR A 1 125 ? -6.212 -3.918 14.019 1.00 95.38 125 THR A O 1
ATOM 907 N N . PHE A 1 126 ? -6.050 -2.975 11.983 1.00 96.69 126 PHE A N 1
ATOM 908 C CA . PHE A 1 126 ? -7.485 -2.938 11.695 1.00 96.69 126 PHE A CA 1
ATOM 909 C C . PHE A 1 126 ? -7.758 -3.068 10.188 1.00 96.69 126 PHE A C 1
ATOM 911 O O . PHE A 1 126 ? -6.926 -2.672 9.365 1.00 96.69 126 PHE A O 1
ATOM 918 N N . PRO A 1 127 ? -8.912 -3.623 9.783 1.00 96.56 127 PRO A N 1
ATOM 919 C CA . PRO A 1 127 ? -9.296 -3.641 8.379 1.00 96.56 127 PRO A CA 1
ATOM 920 C C . PRO A 1 127 ? -9.634 -2.221 7.911 1.00 96.56 127 PRO A C 1
ATOM 922 O O . PRO A 1 127 ? -10.353 -1.492 8.585 1.00 96.56 127 PRO A O 1
ATOM 925 N N . GLN A 1 128 ? -9.170 -1.843 6.719 1.00 95.44 128 GLN A N 1
ATOM 926 C CA . GLN A 1 128 ? -9.608 -0.606 6.053 1.00 95.44 128 GLN A CA 1
ATOM 927 C C . GLN A 1 128 ? -10.854 -0.818 5.180 1.00 95.44 128 GLN A C 1
ATOM 929 O O . GLN A 1 128 ? -11.332 0.110 4.543 1.00 95.44 128 GLN A O 1
ATOM 934 N N . HIS A 1 129 ? -11.363 -2.054 5.109 1.00 95.38 129 HIS A N 1
ATOM 935 C CA . HIS A 1 129 ? -12.505 -2.446 4.273 1.00 95.38 129 HIS A CA 1
ATOM 936 C C . HIS A 1 129 ? -12.342 -2.120 2.776 1.00 95.38 129 HIS A C 1
ATOM 938 O O . HIS A 1 129 ? -13.318 -1.861 2.080 1.00 95.38 129 HIS A O 1
ATOM 944 N N . MET A 1 130 ? -11.105 -2.178 2.275 1.00 96.06 130 MET A N 1
ATOM 945 C CA . MET A 1 130 ? -10.766 -1.925 0.874 1.00 96.06 130 MET A CA 1
ATOM 946 C C . MET A 1 130 ? -10.104 -3.143 0.236 1.00 96.06 130 MET A C 1
ATOM 948 O O . MET A 1 130 ? -9.342 -3.864 0.887 1.00 96.06 130 MET A O 1
ATOM 952 N N . THR A 1 131 ? -10.347 -3.329 -1.059 1.00 97.94 131 THR A N 1
ATOM 953 C CA . THR A 1 131 ? -9.511 -4.167 -1.922 1.00 97.94 131 THR A CA 1
ATOM 954 C C . THR A 1 131 ? -8.322 -3.365 -2.460 1.00 97.94 131 THR A C 1
ATOM 956 O O . THR A 1 131 ? -8.290 -2.136 -2.389 1.00 97.94 131 THR A O 1
ATOM 959 N N . ILE A 1 132 ? -7.360 -4.040 -3.099 1.00 98.19 132 ILE A N 1
ATOM 960 C CA . ILE A 1 132 ? -6.264 -3.353 -3.807 1.00 98.19 132 ILE A CA 1
ATOM 961 C C . ILE A 1 132 ? -6.762 -2.422 -4.929 1.00 98.19 132 ILE A C 1
ATOM 963 O O . ILE A 1 132 ? -6.098 -1.445 -5.263 1.00 98.19 132 ILE A O 1
ATOM 967 N N . VAL A 1 133 ? -7.922 -2.720 -5.528 1.00 98.38 133 VAL A N 1
ATOM 968 C CA . VAL A 1 133 ? -8.514 -1.875 -6.574 1.00 98.38 133 VAL A CA 1
ATOM 969 C C . VAL A 1 133 ? -9.056 -0.590 -5.958 1.00 98.38 133 VAL A C 1
ATOM 971 O O . VAL A 1 133 ? -8.755 0.481 -6.477 1.00 98.38 133 VAL A O 1
ATOM 974 N N . ASP A 1 134 ? -9.782 -0.690 -4.843 1.00 98.06 134 ASP A N 1
ATOM 975 C CA . ASP A 1 134 ? -10.336 0.473 -4.135 1.00 98.06 134 ASP A CA 1
ATOM 976 C C . ASP A 1 134 ? -9.220 1.383 -3.619 1.00 98.06 134 ASP A C 1
ATOM 978 O O . ASP A 1 134 ? -9.281 2.598 -3.789 1.00 98.06 134 ASP A O 1
ATOM 982 N N . TRP A 1 135 ? -8.154 0.786 -3.077 1.00 98.06 135 TRP A N 1
ATOM 983 C CA . TRP A 1 135 ? -6.980 1.505 -2.58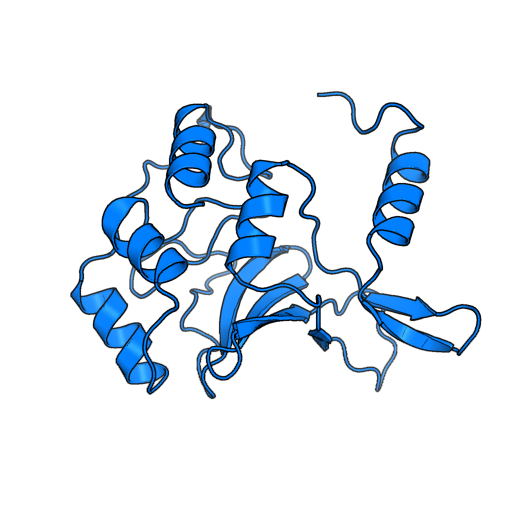5 1.00 98.06 135 TRP A CA 1
ATOM 984 C C . TRP A 1 135 ? -6.320 2.349 -3.687 1.00 98.06 135 TRP A C 1
ATOM 986 O O . TRP A 1 135 ? -6.125 3.552 -3.525 1.00 98.06 135 TRP A O 1
ATOM 996 N N . PHE A 1 136 ? -6.056 1.760 -4.861 1.00 98.19 136 PHE A N 1
ATOM 997 C CA . PHE A 1 136 ? -5.524 2.522 -5.996 1.00 98.19 136 PHE A CA 1
ATOM 998 C C . PHE A 1 136 ? -6.539 3.505 -6.599 1.00 98.19 136 PHE A C 1
ATOM 1000 O O . PHE A 1 136 ? -6.110 4.526 -7.134 1.00 98.19 136 PHE A O 1
ATOM 1007 N N . SER A 1 137 ? -7.850 3.240 -6.520 1.00 97.62 137 SER A N 1
ATOM 1008 C CA . SER A 1 137 ? -8.877 4.199 -6.960 1.00 97.62 137 SER A CA 1
ATOM 1009 C C . SER A 1 137 ? -8.845 5.454 -6.098 1.00 97.62 137 SER A C 1
ATOM 1011 O O . SER A 1 137 ? -8.674 6.547 -6.634 1.00 97.62 137 SER A O 1
ATOM 1013 N N . LYS A 1 138 ? -8.883 5.290 -4.769 1.00 95.75 138 LYS A N 1
ATOM 1014 C CA . LYS A 1 138 ? -8.789 6.400 -3.814 1.00 95.75 138 LYS A CA 1
ATOM 1015 C C . LYS A 1 138 ? -7.478 7.170 -3.973 1.00 95.75 138 LYS A C 1
ATOM 1017 O O . LYS A 1 138 ? -7.490 8.397 -3.965 1.00 95.75 138 LYS A O 1
ATOM 1022 N N . TRP A 1 139 ? -6.348 6.489 -4.199 1.00 96.06 139 TRP A N 1
ATOM 1023 C CA . TRP A 1 139 ? -5.092 7.195 -4.473 1.00 96.06 139 TRP A CA 1
ATOM 1024 C C . TRP A 1 139 ? -5.180 8.010 -5.763 1.00 96.06 139 TRP A C 1
ATOM 1026 O O . TRP A 1 139 ? -4.809 9.178 -5.769 1.00 96.06 139 TRP A O 1
ATOM 1036 N N . VAL A 1 140 ? -5.712 7.436 -6.848 1.00 95.56 140 VAL A N 1
ATOM 1037 C CA . VAL A 1 140 ? -5.884 8.160 -8.116 1.00 95.56 140 VAL A CA 1
ATOM 1038 C C . VAL A 1 140 ? -6.759 9.402 -7.944 1.00 95.56 140 VAL A C 1
ATOM 1040 O O . VAL A 1 140 ? -6.426 10.446 -8.504 1.00 95.56 140 VAL A O 1
ATOM 1043 N N . GLU A 1 141 ? -7.815 9.298 -7.144 1.00 93.50 141 GLU A N 1
ATOM 1044 C CA . GLU A 1 141 ? -8.765 10.370 -6.832 1.00 93.50 141 GLU A CA 1
ATOM 1045 C C . GLU A 1 141 ? -8.233 11.399 -5.820 1.00 93.50 141 GLU A C 1
ATOM 1047 O O . GLU A 1 141 ? -8.843 12.452 -5.667 1.00 93.50 141 GLU A O 1
ATOM 1052 N N . GLY A 1 142 ? -7.100 11.137 -5.156 1.00 90.69 142 GLY A N 1
ATOM 1053 C CA . GLY A 1 142 ? -6.574 12.005 -4.094 1.00 90.69 142 GLY A CA 1
ATOM 1054 C C . GLY A 1 142 ? -7.363 11.922 -2.782 1.00 90.69 142 GLY A C 1
ATOM 1055 O O . GLY A 1 142 ? -7.331 12.850 -1.983 1.00 90.69 142 GLY A O 1
ATOM 1056 N N . THR A 1 143 ? -8.081 10.819 -2.567 1.00 91.81 143 THR A N 1
ATOM 1057 C CA . THR A 1 143 ? -8.946 10.566 -1.402 1.00 91.81 143 THR A CA 1
ATOM 1058 C C . THR A 1 143 ? -8.456 9.393 -0.552 1.00 91.81 143 THR A C 1
ATOM 1060 O O . THR A 1 143 ? -9.180 8.894 0.312 1.00 91.81 143 THR A O 1
ATOM 1063 N N . LEU A 1 144 ? -7.236 8.911 -0.811 1.00 93.94 144 LEU A N 1
ATOM 1064 C CA . LEU A 1 144 ? -6.583 7.918 0.028 1.00 93.94 144 LEU A CA 1
ATOM 1065 C C . LEU A 1 144 ? -5.704 8.618 1.058 1.00 93.94 144 LEU A C 1
ATOM 1067 O O . LEU A 1 144 ? -4.774 9.334 0.699 1.00 93.94 144 LEU A O 1
ATOM 1071 N N . TYR A 1 145 ? -5.969 8.336 2.324 1.00 93.06 145 TYR A N 1
ATOM 1072 C CA . TYR A 1 145 ? -5.227 8.886 3.448 1.00 93.06 145 TYR A CA 1
ATOM 1073 C C . TYR A 1 145 ? -4.495 7.778 4.194 1.00 93.06 145 TYR A C 1
ATOM 1075 O O . TYR A 1 145 ? -4.805 6.592 4.040 1.00 93.06 145 TYR A O 1
ATOM 1083 N N . GLN A 1 146 ? -3.526 8.173 5.018 1.00 94.81 146 GLN A N 1
ATOM 1084 C CA . GLN A 1 146 ? -2.847 7.231 5.894 1.00 94.81 146 GLN A CA 1
ATOM 1085 C C . GLN A 1 146 ? -3.859 6.532 6.819 1.00 94.81 146 GLN A C 1
ATOM 1087 O O . GLN A 1 146 ? -4.827 7.169 7.253 1.00 94.81 146 GLN A O 1
ATOM 1092 N N . PRO A 1 147 ? -3.644 5.251 7.158 1.00 96.88 147 PRO A N 1
ATOM 1093 C CA . PRO A 1 147 ? -4.416 4.563 8.182 1.00 96.88 147 PRO A CA 1
ATOM 1094 C C . PRO A 1 147 ? -4.479 5.378 9.470 1.00 96.88 147 PRO A C 1
ATOM 1096 O O . PRO A 1 147 ? -3.459 5.881 9.936 1.00 96.88 147 PRO A O 1
ATOM 1099 N N . TRP A 1 148 ? -5.674 5.479 10.039 1.00 96.44 148 TRP A N 1
ATOM 1100 C CA . TRP A 1 148 ? -5.907 6.221 11.267 1.00 96.44 148 TRP A CA 1
ATOM 1101 C C . TRP A 1 148 ? -6.722 5.371 12.233 1.00 96.44 148 TRP A C 1
ATOM 1103 O O . TRP A 1 148 ? -7.862 4.999 11.938 1.00 96.44 148 TRP A O 1
ATOM 1113 N N . LEU A 1 149 ? -6.112 5.021 13.364 1.00 97.06 149 LEU A N 1
ATOM 1114 C CA . LEU A 1 149 ? -6.780 4.292 14.433 1.00 97.06 149 LEU A CA 1
ATOM 1115 C C . LEU A 1 149 ? -7.536 5.288 15.324 1.00 97.06 149 LEU A C 1
ATOM 1117 O O . LEU A 1 149 ? -6.963 6.238 15.853 1.00 97.06 149 LEU A O 1
ATOM 1121 N N . VAL A 1 150 ? -8.826 5.051 15.531 1.00 96.12 150 VAL A N 1
ATOM 1122 C CA . VAL A 1 150 ? -9.694 5.899 16.354 1.00 96.12 150 VAL A CA 1
ATOM 1123 C C . VAL A 1 150 ? -10.434 5.064 17.388 1.00 96.12 150 VAL A C 1
ATOM 1125 O O . VAL A 1 150 ? -10.723 3.884 17.172 1.00 96.12 150 VAL A O 1
ATOM 1128 N N . GLN A 1 151 ? -10.752 5.682 18.523 1.00 95.69 151 GLN A N 1
ATOM 1129 C CA . GLN A 1 151 ? -11.673 5.106 19.491 1.00 95.69 151 GLN A CA 1
ATOM 1130 C C . GLN A 1 151 ? -13.075 5.629 19.200 1.00 95.69 151 GLN A C 1
ATOM 1132 O O . GLN A 1 151 ? -13.311 6.836 19.241 1.00 95.69 151 GLN A O 1
ATOM 1137 N N . ASP A 1 152 ? -14.010 4.724 18.938 1.00 93.50 152 ASP A N 1
ATOM 1138 C CA . ASP A 1 152 ? -15.407 5.073 18.754 1.00 93.50 152 ASP A CA 1
ATOM 1139 C C . ASP A 1 152 ? -15.946 5.735 20.037 1.00 93.50 152 ASP A C 1
ATOM 1141 O O . ASP A 1 152 ? -15.931 5.112 21.104 1.00 93.50 152 ASP A O 1
ATOM 1145 N N . PRO A 1 153 ? -16.433 6.985 19.977 1.00 91.44 153 PRO A N 1
ATOM 1146 C CA . PRO A 1 153 ? -16.846 7.715 21.173 1.00 91.44 153 PRO A CA 1
ATOM 1147 C C . PRO A 1 153 ? -18.130 7.156 21.801 1.00 91.44 153 PRO A C 1
ATOM 1149 O O . PRO A 1 153 ? -18.430 7.455 22.958 1.00 91.44 153 PRO A O 1
ATOM 1152 N N . THR A 1 154 ? -18.898 6.355 21.058 1.00 94.69 154 THR A N 1
ATOM 1153 C CA . THR A 1 154 ? -20.153 5.757 21.526 1.00 94.69 154 THR A CA 1
ATOM 1154 C C . THR A 1 154 ? -19.910 4.395 22.162 1.00 94.69 154 THR A C 1
ATOM 1156 O O . THR A 1 154 ? -20.466 4.105 23.222 1.00 94.69 154 THR A O 1
ATOM 1159 N N . THR A 1 155 ? -19.105 3.543 21.523 1.00 95.38 155 THR A N 1
ATOM 1160 C CA . THR A 1 155 ? -18.887 2.156 21.972 1.00 95.38 155 THR A CA 1
ATOM 1161 C C . THR A 1 155 ? -17.607 1.976 22.785 1.00 95.38 155 THR A C 1
ATOM 1163 O O . THR A 1 155 ? -17.491 1.004 23.532 1.00 95.38 155 THR A O 1
ATOM 1166 N N . GLY A 1 156 ? -16.650 2.898 22.664 1.00 93.88 156 GLY A N 1
ATOM 1167 C CA . GLY A 1 156 ? -15.304 2.781 23.222 1.00 93.88 156 GLY A CA 1
ATOM 1168 C C . GLY A 1 156 ? -14.399 1.801 22.466 1.00 93.88 156 GLY A C 1
ATOM 1169 O O . GLY A 1 156 ? -13.280 1.552 22.919 1.00 93.88 156 GLY A O 1
ATOM 1170 N N . GLU A 1 157 ? -14.866 1.231 21.352 1.00 94.31 157 GLU A N 1
ATOM 1171 C CA . GLU A 1 157 ? -14.118 0.280 20.529 1.00 94.31 157 GLU A CA 1
ATOM 1172 C C . GLU A 1 157 ? -13.044 0.986 19.699 1.00 94.31 157 GLU A C 1
ATOM 1174 O O . GLU A 1 157 ? -13.281 2.046 19.130 1.00 94.31 157 GLU A O 1
ATOM 1179 N N . TRP A 1 158 ? -11.867 0.374 19.598 1.00 96.06 158 TRP A N 1
ATOM 1180 C CA . TRP A 1 158 ? -10.798 0.848 18.725 1.00 96.06 158 TRP A CA 1
ATOM 1181 C C . TRP A 1 158 ? -10.943 0.241 17.330 1.00 96.06 158 TRP A C 1
ATOM 1183 O O . TRP A 1 158 ? -11.009 -0.980 17.189 1.00 96.06 158 TRP A O 1
ATOM 1193 N N . ARG A 1 159 ? -10.985 1.091 16.303 1.00 95.88 159 ARG A N 1
ATOM 1194 C CA . ARG A 1 159 ? -11.187 0.707 14.899 1.00 95.88 159 ARG A CA 1
ATOM 1195 C C . ARG A 1 159 ? -10.503 1.693 13.953 1.00 95.88 159 ARG A C 1
ATOM 1197 O O . ARG A 1 159 ? -10.032 2.743 14.377 1.00 95.88 159 ARG A O 1
ATOM 1204 N N . GLY A 1 160 ? -10.483 1.372 12.663 1.00 95.94 160 GLY A N 1
ATOM 1205 C CA . GLY A 1 160 ? -10.106 2.346 11.642 1.00 95.94 160 GLY A CA 1
ATOM 1206 C C . GLY A 1 160 ? -11.111 3.493 11.541 1.00 95.94 160 GLY A C 1
ATOM 1207 O O . GLY A 1 160 ? -12.315 3.296 11.754 1.00 95.94 160 GLY A O 1
ATOM 1208 N N . ALA A 1 161 ? -10.612 4.678 11.201 1.00 95.62 161 ALA A N 1
ATOM 1209 C CA . ALA A 1 161 ? -11.436 5.826 10.862 1.00 95.62 161 ALA A CA 1
ATOM 1210 C C . ALA A 1 161 ? -12.295 5.551 9.617 1.00 95.62 161 ALA A C 1
ATOM 1212 O O . ALA A 1 161 ? -11.888 4.869 8.673 1.00 95.62 161 ALA A O 1
ATOM 1213 N N . THR A 1 162 ? -13.506 6.087 9.632 1.00 93.06 162 THR A N 1
ATOM 1214 C CA . THR A 1 162 ? -14.457 6.075 8.521 1.00 93.06 162 THR A CA 1
ATOM 1215 C C . THR A 1 162 ? -14.167 7.212 7.547 1.00 93.06 162 THR A C 1
ATOM 1217 O O . THR A 1 162 ? -13.548 8.210 7.907 1.00 93.06 162 THR A O 1
ATOM 1220 N N . ASP A 1 163 ? -14.683 7.108 6.319 1.00 89.62 163 ASP A N 1
ATOM 1221 C CA . ASP A 1 163 ? -14.583 8.193 5.331 1.00 89.62 163 ASP A CA 1
ATOM 1222 C C . ASP A 1 163 ? -15.163 9.524 5.864 1.00 89.62 163 ASP A C 1
ATOM 1224 O O . ASP A 1 163 ? -14.636 10.589 5.548 1.00 89.62 163 ASP A O 1
ATOM 1228 N N . THR A 1 164 ? -16.203 9.475 6.709 1.00 91.75 164 THR A N 1
ATOM 1229 C CA . THR A 1 164 ? -16.763 10.666 7.371 1.00 91.75 164 THR A CA 1
ATOM 1230 C C . THR A 1 164 ? -15.779 11.279 8.365 1.00 91.75 164 THR A C 1
ATOM 1232 O O . THR A 1 164 ? -15.554 12.481 8.316 1.00 91.75 164 THR A O 1
ATOM 1235 N N . GLU A 1 165 ? -15.151 10.470 9.224 1.00 93.88 165 GLU A N 1
ATOM 1236 C CA . GLU A 1 165 ? -14.159 10.962 10.194 1.00 93.88 165 GLU A CA 1
ATOM 1237 C C . GLU A 1 165 ? -12.930 11.553 9.482 1.00 93.88 165 GLU A C 1
ATOM 1239 O O . GLU A 1 165 ? -12.409 12.582 9.907 1.00 93.88 165 GLU A O 1
ATOM 1244 N N . TYR A 1 166 ? -12.496 10.965 8.358 1.00 91.69 166 TYR A N 1
ATOM 1245 C CA . TYR A 1 166 ? -11.456 11.570 7.517 1.00 91.69 166 TYR A CA 1
ATOM 1246 C C . TYR A 1 166 ? -11.883 12.934 6.962 1.00 91.69 166 TYR A C 1
ATOM 1248 O O . TYR A 1 166 ? -11.102 13.882 7.018 1.00 91.69 166 TYR A O 1
ATOM 1256 N N . ALA A 1 167 ? -13.105 13.044 6.434 1.00 89.06 167 ALA A N 1
ATOM 1257 C CA . ALA A 1 167 ? -13.623 14.302 5.900 1.00 89.06 167 ALA A CA 1
ATOM 1258 C C . ALA A 1 167 ? -13.722 15.392 6.980 1.00 89.06 167 ALA A C 1
ATOM 1260 O O . ALA A 1 167 ? -13.280 16.516 6.744 1.00 89.06 167 ALA A O 1
ATOM 1261 N N . GLU A 1 168 ? -14.230 15.049 8.166 1.00 91.88 168 GLU A N 1
ATOM 1262 C CA . GLU A 1 168 ? -14.322 15.958 9.314 1.00 91.88 168 GLU A CA 1
ATOM 1263 C C . GLU A 1 168 ? -12.935 16.441 9.757 1.00 91.88 168 GLU A C 1
ATOM 1265 O O . GLU A 1 168 ? -12.718 17.643 9.884 1.00 91.88 168 GLU A O 1
ATOM 1270 N N . MET A 1 169 ? -11.960 15.536 9.898 1.00 87.75 169 MET A N 1
ATOM 1271 C CA . MET A 1 169 ? -10.580 15.901 10.241 1.00 87.75 169 MET A CA 1
ATOM 1272 C C . MET A 1 169 ? -9.963 16.862 9.212 1.00 87.75 169 MET A C 1
ATOM 1274 O O . MET A 1 169 ? -9.264 17.803 9.587 1.00 87.75 169 MET A O 1
ATOM 1278 N N . ILE A 1 170 ? -10.179 16.629 7.915 1.00 85.44 170 ILE A N 1
ATOM 1279 C CA . ILE A 1 170 ? -9.638 17.490 6.851 1.00 85.44 170 ILE A CA 1
ATOM 1280 C C . ILE A 1 170 ? -10.282 18.877 6.902 1.00 85.44 170 ILE A C 1
ATOM 1282 O O . ILE A 1 170 ? -9.573 19.879 6.790 1.00 85.44 170 ILE A O 1
ATOM 1286 N N . GLU A 1 171 ? -11.599 18.945 7.101 1.00 87.12 171 GLU A N 1
ATOM 1287 C CA . GLU A 1 171 ? -12.313 20.212 7.263 1.00 87.12 171 GLU A CA 1
ATOM 1288 C C . GLU A 1 171 ? -11.840 20.968 8.514 1.00 87.12 171 GLU A C 1
ATOM 1290 O O . GLU A 1 171 ? -11.650 22.182 8.461 1.00 87.12 171 GLU A O 1
ATOM 1295 N N . GLU A 1 172 ? -11.575 20.278 9.623 1.00 86.75 172 GLU A N 1
ATOM 1296 C CA . GLU A 1 172 ? -11.018 20.899 10.830 1.00 86.75 172 GLU A CA 1
ATOM 1297 C C . GLU A 1 172 ? -9.587 21.412 10.621 1.00 86.75 172 GLU A C 1
ATOM 1299 O O . GLU A 1 172 ? -9.247 22.508 11.073 1.00 86.75 172 GLU A O 1
ATOM 1304 N N . ALA A 1 173 ? -8.744 20.640 9.933 1.00 81.25 173 ALA A N 1
ATOM 1305 C CA . ALA A 1 173 ? -7.338 20.976 9.730 1.00 81.25 173 ALA A CA 1
ATOM 1306 C C . ALA A 1 173 ? -7.130 22.111 8.714 1.00 81.25 173 ALA A C 1
ATOM 1308 O O . ALA A 1 173 ? -6.223 22.928 8.887 1.00 81.25 173 ALA A O 1
ATOM 1309 N N . PHE A 1 174 ? -7.955 22.173 7.665 1.00 77.31 174 PHE A N 1
ATOM 1310 C CA . PHE A 1 174 ? -7.732 23.057 6.514 1.00 77.31 174 PHE A CA 1
ATOM 1311 C C . PHE A 1 174 ? -8.933 23.948 6.153 1.00 77.31 174 PHE A C 1
ATOM 1313 O O . PHE A 1 174 ? -8.843 24.787 5.256 1.00 77.31 174 PHE A O 1
ATOM 1320 N N . GLY A 1 175 ? -10.055 23.823 6.862 1.00 74.94 175 GLY A N 1
ATOM 1321 C CA . GLY A 1 175 ? -11.315 24.479 6.518 1.00 74.94 175 GLY A CA 1
ATOM 1322 C C . GLY A 1 175 ? -12.070 23.765 5.384 1.00 74.94 175 GLY A C 1
ATOM 1323 O O . GLY A 1 175 ? -11.576 22.796 4.805 1.00 74.94 175 GLY A O 1
ATOM 1324 N N . PRO A 1 176 ? -13.259 24.264 4.992 1.00 67.81 176 PRO A N 1
ATOM 1325 C CA . PRO A 1 176 ? -14.118 23.626 3.982 1.00 67.81 176 PRO A CA 1
ATOM 1326 C C . PRO A 1 176 ? -13.507 23.607 2.570 1.00 67.81 176 PRO A C 1
ATOM 1328 O O . PRO A 1 176 ? -14.044 22.968 1.668 1.00 67.81 176 PRO A O 1
ATOM 1331 N N . SER A 1 177 ? -12.405 24.333 2.366 1.00 67.38 177 SER A N 1
ATOM 1332 C CA . SER A 1 177 ? -11.668 24.418 1.104 1.00 67.38 177 SER A CA 1
ATOM 1333 C C . SER A 1 177 ? -10.634 23.297 0.929 1.00 67.38 177 SER A C 1
ATOM 1335 O O . SER A 1 177 ? -10.137 23.132 -0.181 1.00 67.38 177 SER A O 1
ATOM 1337 N N . GLY A 1 178 ? -10.310 22.542 1.990 1.00 58.47 178 GLY A N 1
ATOM 1338 C CA . GLY A 1 178 ? -9.191 21.594 2.001 1.00 58.47 178 GLY A CA 1
ATOM 1339 C C . GLY A 1 178 ? -7.814 22.282 2.021 1.00 58.47 178 GLY A C 1
ATOM 1340 O O . GLY A 1 178 ? -7.743 23.513 2.060 1.00 58.47 178 GLY A O 1
ATOM 1341 N N . PRO A 1 179 ? -6.709 21.513 2.051 1.00 58.19 179 PRO A N 1
ATOM 1342 C CA . PRO A 1 179 ? -5.360 22.077 1.982 1.00 58.19 179 PRO A CA 1
ATOM 1343 C C . PRO A 1 179 ? -5.175 22.882 0.682 1.00 58.19 179 PRO A C 1
ATOM 1345 O O . PRO A 1 179 ? -5.570 22.420 -0.385 1.00 58.19 179 PRO A O 1
ATOM 1348 N N . GLU A 1 180 ? -4.601 24.090 0.773 1.00 53.34 180 GLU A N 1
ATOM 1349 C CA . GLU A 1 180 ? -4.243 24.897 -0.406 1.00 53.34 180 GLU A CA 1
ATOM 1350 C C . GLU A 1 180 ? -3.092 24.215 -1.182 1.00 53.34 180 GLU A C 1
ATOM 1352 O O . GLU A 1 180 ? -2.101 23.823 -0.562 1.00 53.34 180 GLU A O 1
ATOM 1357 N N . ASP A 1 181 ? -3.261 24.067 -2.508 1.00 48.47 181 ASP A N 1
ATOM 1358 C CA . ASP A 1 181 ? -2.344 23.395 -3.461 1.00 48.47 181 ASP A CA 1
ATOM 1359 C C . ASP A 1 181 ? -0.878 23.886 -3.428 1.00 48.47 181 ASP A C 1
ATOM 1361 O O . ASP A 1 181 ? -0.639 25.121 -3.392 1.00 48.47 181 ASP A O 1
#

Nearest PDB structures (foldseek):
  2b5u-assembly2_C  TM=4.706E-01  e=2.540E+00  Escherichia coli
  8bbg-assembly1_B  TM=3.993E-01  e=1.574E+00  Homo sapiens

InterPro domains:
  IPR018958 Knr4/Smi1-like domain [SM00860] (28-142)
  IPR037883 Knr4/Smi1-like domain superfamily [SSF160631] (15-143)

Mean predicted aligned error: 4.66 Å

Sequence (181 aa):
MFDAVVRRIAVGGYIDEVPASRLAPLRPAPPAAVAEAEELAGRSLPSLLRQLYLEVGNGGFGPGYGLLGLRDGHRTGGLDALTGLKGGVLTLCDWGCGISSELNLADGQIWGYDPNPAPDGVSCTFPQHMTIVDWFSKWVEGTLYQPWLVQDPTTGEWRGATDTEYAEMIEEAFGPSGPED

Solvent-accessible surface area (backbone atoms only — not comparable to full-atom values): 10040 Å² total; per-residue (Å²): 108,69,68,54,52,53,50,46,47,73,74,49,52,36,22,68,77,45,64,56,95,74,60,74,83,65,51,46,34,57,71,64,38,56,51,50,52,21,59,69,38,74,43,75,64,58,69,65,62,46,49,41,27,55,71,53,18,16,24,61,38,43,55,41,73,8,27,35,1,48,74,96,37,29,64,57,99,88,38,38,18,63,77,56,25,82,87,21,33,34,40,37,31,50,58,54,92,79,23,32,35,29,36,33,61,86,80,42,44,29,32,24,28,23,58,82,77,52,56,93,91,54,79,38,65,34,67,66,87,32,41,71,65,51,50,52,48,27,44,68,72,71,70,56,73,76,56,45,60,38,65,40,92,87,80,66,48,77,40,53,62,48,76,65,56,53,51,51,52,42,34,72,76,44,36,95,79,39,77,86,132

pLDDT: mean 91.1, std 9.26, range [48.47, 98.62]

Foldseek 3Di:
DLVLLVVLVVVACQEVPDHRVPADAFDADDVVLQVVLCVLLVHHDPPSVSCCNHPPHQWRGFYARTFFGGVPGDDDPNDGQSNPSVNQKGWTDDNPPRWTWIARRVPQWIKIADPVVDDPPDGRIATPPDGPVRRVVCRSVVNHDTWDWDQDPVPRDIHTDDSVNVQVVQCVVPNPVGDDD

Secondary structure (DSSP, 8-state):
-HHHHHHHHHHS--BTTS-GGGPPPP-PPPHHHHHHHHHHHTSPPPHHHHHHHHHT-SS--BSTT-BPPSTTS--BTTB-TTTT-TTSEEEEEEEETTEEEEEETTT-PEEEE--SSPPTT---EEE----HHHHHHHHHHT------EEE-TTT--EEEPPHHHHHHHHHHHH-TT-S--